Protein AF-A0AA36C8B2-F1 (afdb_monomer)

InterPro domains:
  IPR004014 Cation-transporting P-type ATPase, N-terminal [PF00690] (124-172)
  IPR006544 P-type ATPase, subfamily V [PTHR45630] (4-215)
  IPR023298 P-type ATPase, transmembrane domain superfamily [SSF81665] (124-214)
  IPR047819 P5B-type ATPase, N-terminal [PF12409] (2-97)

Solvent-accessible surface area (backbone atoms only — not comparable to full-atom values): 13011 Å² total; per-residue (Å²): 112,63,67,60,55,51,52,52,51,25,57,77,47,78,41,52,53,54,52,54,34,67,76,36,54,68,56,48,46,63,67,70,59,76,94,69,56,82,92,73,42,57,58,48,82,42,73,44,98,83,72,47,79,46,79,40,63,48,46,76,50,64,58,50,92,94,50,73,75,40,50,43,71,65,30,73,68,48,71,42,78,44,73,60,49,43,31,34,72,54,97,90,40,59,29,34,57,38,82,92,77,74,43,75,40,43,64,66,61,30,55,71,60,21,58,67,65,62,57,51,57,56,57,72,46,80,68,74,80,52,70,67,59,49,53,38,47,37,70,64,75,43,75,99,66,89,81,71,82,82,74,57,69,67,58,53,52,52,58,53,54,68,33,71,67,48,49,53,47,54,54,52,39,52,50,32,51,71,71,69,40,50,69,65,34,49,53,52,51,54,52,50,54,50,50,53,52,49,54,51,51,51,52,51,53,51,54,52,52,54,39,50,56,54,54,64,65,74,79,115

Mean predicted aligned error: 9.34 Å

Foldseek 3Di:
DLVVVVVVVCVVVVNPSVLVCVVVVVVVCVSPDDDDQPVPDQKDWDQDPVRDTDIWGKDKDAADDVHDFAWAQPLQQDIDTDRMWIWTADPNAIWIQDPVVSDTHGSVVSNVSHDVVSVVVVVVVVDDDDPSVVVSVCVRRPDPADDLDQDDLVVLLVVVCSDPVNVVLVVVLVVCVVVVVVPVSVVSVVVVVVVSVVVSVVVNVVSVVVRVVRVVVVVD

Radius of gyration: 24.88 Å; Cα contacts (8 Å, |Δi|>4): 183; chains: 1; bounding box: 56×45×74 Å

Nearest PDB structures (foldseek):
  7vpl-assembly1_A  TM=7.474E-01  e=1.826E-09  Homo sapiens
  8op6-assembly1_A  TM=7.335E-01  e=2.957E-06  Thermochaetoides thermophila
  8op3-assembly1_A  TM=6.915E-01  e=1.127E-05  Thermochaetoides thermophila
  8op5-assembly1_A  TM=6.860E-01  e=3.031E-05  Thermochaetoides thermophila
  8op4-assembly1_A  TM=6.687E-01  e=1.029E-04  Thermochaetoides thermophila

Organism: NCBI:txid96644

Structure (mmCIF, N/CA/C/O backbone):
data_AF-A0AA36C8B2-F1
#
_entry.id   AF-A0AA36C8B2-F1
#
loop_
_atom_site.group_PDB
_atom_site.id
_atom_site.type_symbol
_atom_site.label_atom_id
_atom_site.label_alt_id
_atom_site.label_comp_id
_atom_site.label_asym_id
_atom_site.label_entity_id
_atom_site.label_seq_id
_atom_site.pdbx_PDB_ins_code
_atom_site.Cartn_x
_atom_site.Cartn_y
_atom_site.Cartn_z
_atom_site.occupancy
_atom_site.B_iso_or_equiv
_atom_site.auth_seq_id
_atom_site.auth_comp_id
_atom_site.auth_asym_id
_atom_site.auth_atom_id
_atom_site.pdbx_PDB_model_num
ATOM 1 N N . MET A 1 1 ? -16.262 20.964 -11.398 1.00 59.50 1 MET A N 1
ATOM 2 C CA . MET A 1 1 ? -15.407 21.728 -12.344 1.00 59.50 1 MET A CA 1
ATOM 3 C C . MET A 1 1 ? -13.955 21.231 -12.364 1.00 59.50 1 MET A C 1
ATOM 5 O O . MET 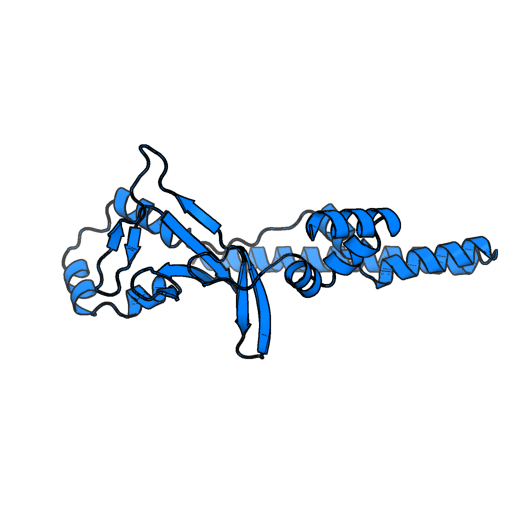A 1 1 ? -13.435 21.016 -13.451 1.00 59.50 1 MET A O 1
ATOM 9 N N . ARG A 1 2 ? -13.324 20.967 -11.203 1.00 69.06 2 ARG A N 1
ATOM 10 C CA . ARG A 1 2 ? -11.941 20.439 -11.094 1.00 69.06 2 ARG A CA 1
ATOM 11 C C . ARG A 1 2 ? -11.720 19.107 -11.828 1.00 69.06 2 ARG A C 1
ATOM 13 O O . ARG A 1 2 ? -10.718 18.961 -12.520 1.00 69.06 2 ARG A O 1
ATOM 20 N N . ASP A 1 3 ? -12.681 18.184 -11.768 1.00 72.75 3 ASP A N 1
ATOM 21 C CA . ASP A 1 3 ? -12.558 16.896 -12.468 1.00 72.75 3 ASP A CA 1
ATOM 22 C C . ASP A 1 3 ? -12.562 17.027 -13.992 1.00 72.75 3 ASP A C 1
ATOM 24 O O . ASP A 1 3 ? -11.805 16.338 -14.668 1.00 72.75 3 ASP A O 1
ATOM 28 N N . PHE A 1 4 ? -13.355 17.948 -14.544 1.00 77.19 4 PHE A N 1
ATOM 29 C CA . PHE A 1 4 ? -13.388 18.193 -15.987 1.00 77.19 4 PHE A CA 1
ATOM 30 C C . PHE A 1 4 ? -12.048 18.742 -16.495 1.00 77.19 4 PHE A C 1
ATOM 32 O O . PHE A 1 4 ? -11.495 18.232 -17.466 1.00 77.19 4 PHE A O 1
ATOM 39 N N . VAL A 1 5 ? -11.482 19.721 -15.781 1.00 76.88 5 VAL A N 1
ATOM 40 C CA . VAL A 1 5 ? -10.160 20.294 -16.085 1.00 76.88 5 VAL A CA 1
ATOM 41 C C . VAL A 1 5 ? -9.063 19.227 -16.005 1.00 76.88 5 VAL A C 1
ATOM 43 O O . VAL A 1 5 ? -8.197 19.167 -16.874 1.00 76.88 5 VAL A O 1
ATOM 46 N N . PHE A 1 6 ? -9.135 18.331 -15.017 1.00 75.81 6 PHE A N 1
ATOM 47 C CA . PHE A 1 6 ? -8.211 17.207 -14.875 1.00 75.81 6 PHE A CA 1
ATOM 48 C C . PHE A 1 6 ? -8.245 16.259 -16.081 1.00 75.81 6 PHE A C 1
ATOM 50 O O . PHE A 1 6 ? -7.194 15.890 -16.608 1.00 75.81 6 PHE A O 1
ATOM 57 N N . TYR A 1 7 ? -9.439 15.868 -16.537 1.00 77.88 7 TYR A N 1
ATOM 58 C CA . TYR A 1 7 ? -9.570 14.979 -17.693 1.00 77.88 7 TYR A CA 1
ATOM 59 C C . TYR A 1 7 ? -9.160 15.664 -19.001 1.00 77.88 7 TYR A C 1
ATOM 61 O O . TYR A 1 7 ? -8.495 15.029 -19.818 1.00 77.88 7 TYR A O 1
ATOM 69 N N . ALA A 1 8 ? -9.452 16.956 -19.166 1.00 79.19 8 ALA A N 1
ATOM 70 C CA . ALA A 1 8 ? -8.999 17.738 -20.316 1.00 79.19 8 ALA A CA 1
ATOM 71 C C . ALA A 1 8 ? -7.460 17.825 -20.385 1.00 79.19 8 ALA A C 1
ATOM 73 O O . ALA A 1 8 ? -6.871 17.510 -21.416 1.00 79.19 8 ALA A O 1
ATOM 74 N N . LEU A 1 9 ? -6.790 18.145 -19.270 1.00 77.00 9 LEU A N 1
ATOM 75 C CA . LEU A 1 9 ? -5.320 18.152 -19.173 1.00 77.00 9 LEU A CA 1
ATOM 76 C C . LEU A 1 9 ? -4.708 16.763 -19.401 1.00 77.00 9 LEU A C 1
ATOM 78 O O . LEU A 1 9 ? -3.678 16.635 -20.066 1.00 77.00 9 LEU A O 1
ATOM 82 N N . SER A 1 10 ? -5.347 15.708 -18.888 1.00 79.25 10 SER A N 1
ATOM 83 C CA . SER A 1 10 ? -4.901 14.333 -19.123 1.00 79.25 10 SER A CA 1
ATOM 84 C C . SER A 1 10 ? -5.007 13.932 -20.596 1.00 79.25 10 SER A C 1
ATOM 86 O O . SER A 1 10 ? -4.161 13.171 -21.062 1.00 79.25 10 SER A O 1
ATOM 88 N N . PHE A 1 11 ? -6.023 14.415 -21.314 1.00 81.25 11 PHE A N 1
ATOM 89 C CA . PHE A 1 11 ? -6.199 14.148 -22.740 1.00 81.25 11 PHE A CA 1
ATOM 90 C C . PHE A 1 11 ? -5.179 14.925 -23.584 1.00 81.25 11 PHE A C 1
ATOM 92 O O . PHE A 1 11 ? -4.499 14.328 -24.415 1.00 81.25 11 PHE A O 1
ATOM 99 N N . CYS A 1 12 ? -4.978 16.219 -23.305 1.00 80.88 12 CYS A N 1
ATOM 100 C CA . CYS A 1 12 ? -4.013 17.062 -24.025 1.00 80.88 12 CYS A CA 1
ATOM 101 C C . CYS A 1 12 ? -2.557 16.593 -23.884 1.00 80.88 12 CYS A C 1
ATOM 103 O O . CYS A 1 12 ? -1.751 16.801 -24.782 1.00 80.88 12 CYS A O 1
ATOM 105 N N . THR A 1 13 ? -2.210 15.958 -22.764 1.00 81.44 13 THR A N 1
ATOM 106 C CA . THR A 1 13 ? -0.851 15.450 -22.499 1.00 81.44 13 THR A CA 1
ATOM 107 C C . THR A 1 13 ? -0.664 13.981 -22.882 1.00 81.44 13 THR A C 1
ATOM 109 O O . THR A 1 13 ? 0.334 13.377 -22.486 1.00 81.44 13 THR A O 1
ATOM 112 N N . LEU A 1 14 ? -1.628 13.377 -23.596 1.00 78.94 14 LEU A N 1
ATOM 113 C CA . LEU A 1 14 ? -1.621 11.955 -23.973 1.00 78.94 14 LEU A CA 1
ATOM 114 C C . LEU A 1 14 ? -1.362 11.015 -22.775 1.00 78.94 14 LEU A C 1
ATOM 116 O O . LEU A 1 14 ? -0.747 9.961 -22.907 1.00 78.94 14 LEU A O 1
ATOM 120 N N . GLY A 1 15 ? -1.817 11.397 -21.577 1.00 76.94 15 GLY A N 1
ATOM 121 C CA . GLY A 1 15 ? -1.658 10.610 -20.351 1.00 76.94 15 GLY A CA 1
ATOM 122 C C . GLY A 1 15 ? -0.371 10.851 -19.550 1.00 76.94 15 GLY A C 1
ATOM 123 O O . GLY A 1 15 ? -0.297 10.361 -18.421 1.00 76.94 15 GLY A O 1
ATOM 124 N N . ILE A 1 16 ? 0.590 11.652 -20.031 1.00 78.69 16 ILE A N 1
ATOM 125 C CA . ILE A 1 16 ? 1.821 11.991 -19.281 1.00 78.69 16 ILE A CA 1
ATOM 126 C C . ILE A 1 16 ? 1.480 12.694 -17.961 1.00 78.69 16 ILE A C 1
ATOM 128 O O . ILE A 1 16 ? 2.043 12.368 -16.917 1.00 78.69 16 ILE A O 1
ATOM 132 N N . PHE A 1 17 ? 0.494 13.598 -17.967 1.00 79.25 17 PHE A N 1
ATOM 133 C CA . PHE A 1 17 ? 0.023 14.271 -16.753 1.00 79.25 17 PHE A CA 1
ATOM 134 C C . PHE A 1 17 ? -0.489 13.278 -15.703 1.00 79.25 17 PHE A C 1
ATOM 136 O O . PHE A 1 17 ? -0.151 13.375 -14.525 1.00 79.25 17 PHE A O 1
ATOM 143 N N . ARG A 1 18 ? -1.257 12.270 -16.132 1.00 77.25 18 ARG A N 1
ATOM 144 C CA . ARG A 1 18 ? -1.790 11.228 -15.245 1.00 77.25 18 ARG A CA 1
ATOM 145 C C . ARG A 1 18 ? -0.680 10.357 -14.659 1.00 77.25 18 ARG A C 1
ATOM 147 O O . ARG A 1 18 ? -0.788 9.921 -13.517 1.00 77.25 18 ARG A O 1
ATOM 154 N N . LEU A 1 19 ? 0.376 10.126 -15.430 1.00 79.75 19 LEU A N 1
ATOM 155 C CA . LEU A 1 19 ? 1.529 9.336 -15.020 1.00 79.75 19 LEU A CA 1
ATOM 156 C C . LEU A 1 19 ? 2.388 10.097 -13.991 1.00 79.75 19 LEU A C 1
ATOM 158 O O . LEU A 1 19 ? 2.742 9.538 -12.955 1.00 79.75 19 LEU A O 1
ATOM 162 N N . LEU A 1 20 ? 2.593 11.405 -14.184 1.00 79.50 20 LEU A N 1
ATOM 163 C CA . LEU A 1 20 ? 3.226 12.283 -13.188 1.00 79.50 20 LEU A CA 1
ATOM 164 C C . LEU A 1 20 ? 2.435 12.338 -11.873 1.00 79.50 20 LEU A C 1
ATOM 166 O O . LEU A 1 20 ? 3.009 12.232 -10.789 1.00 79.50 20 LEU A O 1
ATOM 170 N N . LEU A 1 21 ? 1.109 12.452 -11.960 1.00 77.69 21 LEU A N 1
ATOM 171 C CA . LEU A 1 21 ? 0.221 12.436 -10.795 1.00 77.69 21 LEU A CA 1
ATOM 172 C C . LEU A 1 21 ? 0.220 11.093 -10.064 1.00 77.69 21 LEU A C 1
ATOM 174 O O . LEU A 1 21 ? 0.062 11.062 -8.849 1.00 77.69 21 LEU A O 1
ATOM 178 N N . HIS A 1 22 ? 0.416 9.988 -10.784 1.00 79.00 22 HIS A N 1
ATOM 179 C CA . HIS A 1 22 ? 0.578 8.677 -10.167 1.00 79.00 22 HIS A CA 1
ATOM 180 C C . HIS A 1 22 ? 1.861 8.599 -9.323 1.00 79.00 22 HIS A C 1
ATOM 182 O O . HIS A 1 22 ? 1.855 7.973 -8.266 1.00 79.00 22 HIS A O 1
ATOM 188 N N . TRP A 1 23 ? 2.953 9.253 -9.736 1.00 81.06 23 TRP A N 1
ATOM 189 C CA . TRP A 1 23 ? 4.173 9.328 -8.921 1.00 81.06 23 TRP A CA 1
ATOM 190 C C . TRP A 1 23 ? 4.075 10.327 -7.764 1.00 81.06 23 TRP A C 1
ATOM 192 O O . TRP A 1 23 ? 4.728 10.144 -6.737 1.00 81.06 23 TRP A O 1
ATOM 202 N N . LYS A 1 24 ? 3.277 11.387 -7.916 1.00 80.44 24 LYS A N 1
ATOM 203 C CA . LYS A 1 24 ? 3.052 12.420 -6.897 1.00 80.44 24 LYS A CA 1
ATOM 204 C C . LYS A 1 24 ? 1.615 12.358 -6.384 1.00 80.44 24 LYS A C 1
ATOM 206 O O . LYS A 1 24 ? 0.794 13.223 -6.687 1.00 80.44 24 LYS A O 1
ATOM 211 N N . GLU A 1 25 ? 1.338 11.349 -5.559 1.00 74.44 25 GLU A N 1
ATOM 212 C CA . GLU A 1 25 ? 0.023 11.135 -4.934 1.00 74.44 25 GLU A CA 1
ATOM 213 C C . GLU A 1 25 ? -0.489 12.391 -4.195 1.00 74.44 25 GLU A C 1
ATOM 215 O O . GLU A 1 25 ? -1.673 12.716 -4.264 1.00 74.44 25 GLU A O 1
ATOM 220 N N . GLU A 1 26 ? 0.409 13.166 -3.578 1.00 77.19 26 GLU A N 1
ATOM 221 C CA . GLU A 1 26 ? 0.071 14.423 -2.892 1.00 77.19 26 GLU A CA 1
ATOM 222 C C . GLU A 1 26 ? -0.570 15.455 -3.827 1.00 77.19 26 GLU A C 1
ATOM 224 O O . GLU A 1 26 ? -1.524 16.137 -3.455 1.00 77.19 26 GLU A O 1
ATOM 229 N N . TRP A 1 27 ? -0.074 15.561 -5.063 1.00 78.06 27 TRP A N 1
ATOM 230 C CA . TRP A 1 27 ? -0.594 16.508 -6.049 1.00 78.06 27 TRP A CA 1
ATOM 231 C C . TRP A 1 27 ? -1.968 16.071 -6.527 1.00 78.06 27 TRP A C 1
ATOM 233 O O . TRP A 1 27 ? -2.877 16.890 -6.633 1.00 78.06 27 TRP A O 1
ATOM 243 N N . TYR A 1 28 ? -2.139 14.770 -6.759 1.00 78.06 28 TYR A N 1
ATOM 244 C CA . TYR A 1 28 ? -3.427 14.203 -7.130 1.00 78.06 28 TYR A CA 1
ATOM 245 C C . TYR A 1 28 ? -4.500 14.502 -6.076 1.00 78.06 28 TYR A C 1
ATOM 247 O O . TYR A 1 28 ? -5.594 14.957 -6.419 1.00 78.06 28 TYR A O 1
ATOM 255 N N . ILE A 1 29 ? -4.172 14.321 -4.796 1.00 79.12 29 ILE A N 1
ATOM 256 C CA . ILE A 1 29 ? -5.100 14.593 -3.696 1.00 79.12 29 ILE A CA 1
ATOM 257 C C . ILE A 1 29 ? -5.309 16.097 -3.525 1.00 79.12 29 ILE A C 1
ATOM 259 O O . ILE A 1 29 ? -6.449 16.526 -3.417 1.00 79.12 29 ILE A O 1
ATOM 263 N N . SER A 1 30 ? -4.262 16.918 -3.591 1.00 75.25 30 SER A N 1
ATOM 264 C CA . SER A 1 30 ? -4.384 18.379 -3.480 1.00 75.25 30 SER A CA 1
ATOM 265 C C . SER A 1 30 ? -5.248 18.984 -4.599 1.00 75.25 30 SER A C 1
ATOM 267 O O . SER A 1 30 ? -6.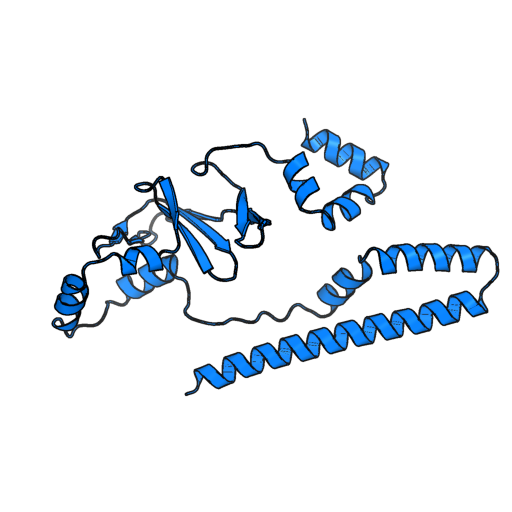051 19.885 -4.364 1.00 75.25 30 SER A O 1
ATOM 269 N N . ILE A 1 31 ? -5.180 18.434 -5.817 1.00 74.00 31 ILE A N 1
ATOM 270 C CA . ILE A 1 31 ? -5.980 18.882 -6.969 1.00 74.00 31 ILE A CA 1
ATOM 271 C C . ILE A 1 31 ? -7.438 18.418 -6.892 1.00 74.00 31 ILE A C 1
ATOM 273 O O . ILE A 1 31 ? -8.289 19.090 -7.478 1.00 74.00 31 ILE A O 1
ATOM 277 N N . ARG A 1 32 ? -7.764 17.342 -6.164 1.00 76.62 32 ARG A N 1
ATOM 278 C CA . ARG A 1 32 ? -9.138 16.806 -6.079 1.00 76.62 32 ARG A CA 1
ATOM 279 C C . ARG A 1 32 ? -9.848 17.024 -4.745 1.00 76.62 32 ARG A C 1
ATOM 281 O O . ARG A 1 32 ? -11.070 17.108 -4.736 1.00 76.62 32 ARG A O 1
ATOM 288 N N . ALA A 1 33 ? -9.122 17.117 -3.641 1.00 81.75 33 ALA A N 1
ATOM 289 C CA . ALA A 1 33 ? -9.696 17.185 -2.306 1.00 81.75 33 ALA A CA 1
ATOM 290 C C . ALA A 1 33 ? -9.978 18.627 -1.865 1.00 81.75 33 ALA A C 1
ATOM 292 O O . ALA A 1 33 ? -9.402 19.595 -2.374 1.00 81.75 33 ALA A O 1
ATOM 293 N N . GLU A 1 34 ? -10.874 18.753 -0.895 1.00 81.88 34 GLU A N 1
ATOM 294 C CA . GLU A 1 34 ? -11.164 19.976 -0.154 1.00 81.88 34 GLU A CA 1
ATOM 295 C C . GLU A 1 34 ? -11.029 19.684 1.344 1.00 81.88 34 GLU A C 1
ATOM 297 O O . GLU A 1 34 ? -11.189 18.539 1.782 1.00 81.88 34 GLU A O 1
ATOM 302 N N . LYS A 1 35 ? -10.668 20.702 2.131 1.00 84.56 35 LYS A N 1
ATOM 303 C CA . LYS A 1 35 ? -10.535 20.550 3.582 1.00 84.56 35 LYS A CA 1
ATOM 304 C C . LYS A 1 35 ? -11.928 20.378 4.184 1.00 84.56 35 LYS A C 1
ATOM 306 O O . LYS A 1 35 ? -12.787 21.227 3.993 1.00 84.56 35 LYS A O 1
ATOM 311 N N . CYS A 1 36 ? -12.121 19.297 4.925 1.00 86.69 36 CYS A N 1
ATOM 312 C CA . CYS A 1 36 ? -13.363 18.985 5.625 1.00 86.69 36 CYS A CA 1
ATOM 313 C C . CYS A 1 36 ? -13.060 18.536 7.057 1.00 86.69 36 CYS A C 1
ATOM 315 O O . CYS A 1 36 ? -11.906 18.271 7.413 1.00 86.69 36 CYS A O 1
ATOM 317 N N . THR A 1 37 ? -14.096 18.478 7.889 1.00 86.81 37 THR A N 1
ATOM 318 C CA . THR A 1 37 ? -13.997 17.930 9.242 1.00 86.81 37 THR A CA 1
ATOM 319 C C . THR A 1 37 ? -13.692 16.431 9.182 1.00 86.81 37 THR A C 1
ATOM 321 O O . THR A 1 37 ? -14.036 15.733 8.225 1.00 86.81 37 THR A O 1
ATOM 324 N N . LEU A 1 38 ? -13.050 15.901 10.227 1.00 85.56 38 LEU A N 1
ATOM 325 C CA . LEU A 1 38 ? -12.733 14.468 10.311 1.00 85.56 38 LEU A CA 1
ATOM 326 C C . LEU A 1 38 ? -13.997 13.585 10.268 1.00 85.56 38 LEU A C 1
ATOM 328 O O . LEU A 1 38 ? -13.953 12.444 9.798 1.00 85.56 38 LEU A O 1
ATOM 332 N N . GLU A 1 39 ? -15.137 14.128 10.692 1.00 83.50 39 GLU A N 1
ATOM 333 C CA . GLU A 1 39 ? -16.437 13.457 10.683 1.00 83.50 39 GLU A CA 1
ATOM 334 C C . GLU A 1 39 ? -16.966 13.162 9.267 1.00 83.50 39 GLU A C 1
ATOM 336 O O . GLU A 1 39 ? -17.604 12.135 9.044 1.00 83.50 39 GLU A O 1
ATOM 341 N N . GLU A 1 40 ? -16.631 13.992 8.282 1.00 84.69 40 GLU A N 1
ATOM 342 C CA . GLU A 1 40 ? -17.085 13.821 6.892 1.00 84.69 40 GLU A CA 1
ATOM 343 C C . GLU A 1 40 ? -15.956 13.376 5.952 1.00 84.69 40 GLU A C 1
ATOM 345 O O . GLU A 1 40 ? -16.188 12.984 4.807 1.00 84.69 40 GLU A O 1
ATOM 350 N N . ALA A 1 41 ? -14.715 13.374 6.444 1.00 85.25 41 ALA A N 1
ATOM 351 C CA . ALA A 1 41 ? -13.535 13.070 5.653 1.00 85.25 41 ALA A CA 1
ATOM 352 C C . ALA A 1 41 ? -13.609 11.707 4.939 1.00 85.25 41 ALA A C 1
ATOM 354 O O . ALA A 1 41 ? -13.707 10.642 5.554 1.00 85.25 41 ALA A O 1
ATOM 355 N N . THR A 1 42 ? -13.492 11.737 3.611 1.00 86.75 42 THR A N 1
ATOM 356 C CA . THR A 1 42 ? -13.285 10.532 2.784 1.00 86.75 42 THR A CA 1
ATOM 357 C C . THR A 1 42 ? -11.807 10.130 2.747 1.00 86.75 42 THR A C 1
ATOM 359 O O . THR A 1 42 ? -11.469 8.958 2.566 1.00 86.75 42 THR A O 1
ATOM 362 N N . ILE A 1 43 ? -10.912 11.103 2.928 1.00 87.25 43 ILE A N 1
ATOM 363 C CA . ILE A 1 43 ? -9.461 10.921 2.963 1.00 87.25 43 ILE A CA 1
ATOM 364 C C . ILE A 1 43 ? -8.934 11.598 4.225 1.00 87.25 43 ILE A C 1
ATOM 366 O O . ILE A 1 43 ? -9.241 12.761 4.478 1.00 87.25 43 ILE A O 1
ATOM 370 N N . VAL A 1 44 ? -8.130 10.875 4.998 1.00 89.19 44 VAL A N 1
ATOM 371 C CA . VAL A 1 44 ? -7.454 11.379 6.194 1.00 89.19 44 VAL A CA 1
ATOM 372 C C . VAL A 1 44 ? -6.012 11.719 5.844 1.00 89.19 44 VAL A C 1
ATOM 374 O O . VAL A 1 44 ? -5.304 10.936 5.204 1.00 89.19 44 VAL A O 1
ATOM 377 N N . TYR A 1 45 ? -5.603 12.908 6.275 1.00 89.00 45 TYR A N 1
ATOM 378 C CA . TYR A 1 45 ? -4.241 13.414 6.214 1.00 89.00 45 TYR A CA 1
ATOM 379 C C . TYR A 1 45 ? -3.525 13.063 7.521 1.00 89.00 45 TYR A C 1
ATOM 381 O O . TYR A 1 45 ? -3.926 13.526 8.588 1.00 89.00 45 TYR A O 1
ATOM 389 N N . ILE A 1 46 ? -2.505 12.212 7.439 1.00 88.31 46 ILE A N 1
ATOM 390 C CA . ILE A 1 46 ? -1.762 11.694 8.590 1.00 88.31 46 ILE A CA 1
ATOM 391 C C . ILE A 1 46 ? -0.356 12.286 8.549 1.00 88.31 46 ILE A C 1
ATOM 393 O O . ILE A 1 46 ? 0.346 12.137 7.549 1.00 88.31 46 ILE A O 1
ATOM 397 N N . ILE A 1 47 ? 0.047 12.936 9.641 1.00 87.75 47 ILE A N 1
ATOM 398 C CA . ILE A 1 47 ? 1.428 13.366 9.864 1.00 87.75 47 ILE A CA 1
ATOM 399 C C . ILE A 1 47 ? 2.065 12.368 10.826 1.00 87.75 47 ILE A C 1
ATOM 401 O O . ILE A 1 47 ? 1.555 12.135 11.919 1.00 87.75 47 ILE A O 1
ATOM 405 N N . ASP A 1 48 ? 3.161 11.768 10.390 1.00 85.62 48 ASP A N 1
ATOM 406 C CA . ASP A 1 48 ? 3.972 10.858 11.191 1.00 85.62 48 ASP A CA 1
ATOM 407 C C . ASP A 1 48 ? 4.924 11.618 12.133 1.00 85.62 48 ASP A C 1
ATOM 409 O O . ASP A 1 48 ? 5.211 12.794 11.907 1.00 85.62 48 ASP A O 1
ATOM 413 N N . GLU A 1 49 ? 5.496 10.934 13.126 1.00 85.69 49 GLU A N 1
ATOM 414 C CA . GLU A 1 49 ? 6.487 11.508 14.062 1.00 85.69 49 GLU A CA 1
ATOM 415 C C . GLU A 1 49 ? 7.709 12.078 13.326 1.00 85.69 49 GLU A C 1
ATOM 417 O O . GLU A 1 49 ? 8.282 13.089 13.721 1.00 85.69 49 GLU A O 1
ATOM 422 N N . ASN A 1 50 ? 8.049 11.479 12.184 1.00 85.75 50 ASN A N 1
ATOM 423 C CA . ASN A 1 50 ? 9.135 11.914 11.308 1.00 85.75 50 ASN A CA 1
ATOM 424 C C . ASN A 1 50 ? 8.718 13.035 10.333 1.00 85.75 50 ASN A C 1
ATOM 426 O O . ASN A 1 50 ? 9.339 13.187 9.281 1.00 85.75 50 ASN A O 1
ATOM 430 N N . HIS A 1 51 ? 7.616 13.749 10.594 1.00 81.25 51 HIS A N 1
ATOM 431 C CA . HIS A 1 51 ? 7.010 14.743 9.692 1.00 81.25 51 HIS A CA 1
ATOM 432 C C . HIS A 1 51 ? 6.710 14.222 8.277 1.00 81.25 51 HIS A C 1
ATOM 434 O O . HIS A 1 51 ? 6.588 14.989 7.322 1.00 81.25 51 HIS A O 1
ATOM 440 N N . THR A 1 52 ? 6.574 12.904 8.124 1.00 80.81 52 THR A N 1
ATOM 441 C CA . THR A 1 52 ? 6.199 12.298 6.847 1.00 80.81 52 THR A CA 1
ATOM 442 C C . THR A 1 52 ? 4.690 12.383 6.683 1.00 80.81 52 THR A C 1
ATOM 444 O O . THR A 1 52 ? 3.936 11.985 7.571 1.00 80.81 52 THR A O 1
ATOM 447 N N . ILE A 1 53 ? 4.255 12.903 5.541 1.00 84.62 53 ILE A N 1
ATOM 448 C CA . ILE A 1 53 ? 2.845 13.076 5.215 1.00 84.62 53 ILE A CA 1
ATOM 449 C C . ILE A 1 53 ? 2.343 11.829 4.493 1.00 84.62 53 ILE A C 1
ATOM 451 O O . ILE A 1 53 ? 2.944 11.370 3.522 1.00 84.62 53 ILE A O 1
ATOM 455 N N . VAL A 1 54 ? 1.218 11.280 4.950 1.00 85.56 54 VAL A N 1
ATOM 456 C CA . VAL A 1 54 ? 0.574 10.128 4.321 1.00 85.56 54 VAL A CA 1
ATOM 457 C C . VAL A 1 54 ? -0.927 10.351 4.224 1.00 85.56 54 VAL A C 1
ATOM 459 O O . VAL A 1 54 ? -1.588 10.708 5.196 1.00 85.56 54 VAL A O 1
ATOM 462 N N . TYR A 1 55 ? -1.488 10.062 3.054 1.00 87.06 55 TYR A N 1
ATOM 463 C CA . TYR A 1 55 ? -2.926 10.115 2.825 1.00 87.06 55 TYR A CA 1
ATOM 464 C C . TYR A 1 55 ? -3.531 8.709 2.868 1.00 87.06 55 TYR A C 1
ATOM 466 O O . TYR A 1 55 ? -2.972 7.748 2.323 1.00 87.06 55 TYR A O 1
ATOM 474 N N . ARG A 1 56 ? -4.681 8.558 3.531 1.00 88.81 56 ARG A N 1
ATOM 475 C CA . ARG A 1 56 ? -5.411 7.282 3.605 1.00 88.81 56 ARG A CA 1
ATOM 476 C C . ARG A 1 56 ? -6.896 7.477 3.363 1.00 88.81 56 ARG A C 1
ATOM 478 O O . ARG A 1 56 ? -7.504 8.383 3.914 1.00 88.81 56 ARG A O 1
ATOM 485 N N . SER A 1 57 ? -7.480 6.605 2.545 1.00 87.38 57 SER A N 1
ATOM 486 C CA . SER A 1 57 ? -8.927 6.580 2.331 1.00 87.38 57 SER A CA 1
ATOM 487 C C . SER A 1 57 ? -9.628 5.948 3.532 1.00 87.38 57 SER A C 1
ATOM 489 O O . SER A 1 57 ? -9.204 4.899 4.025 1.00 87.38 57 SER A O 1
ATOM 491 N N . VAL A 1 58 ? -10.695 6.599 3.988 1.00 89.56 58 VAL A N 1
ATOM 492 C CA . VAL A 1 58 ? -11.589 6.094 5.029 1.00 89.56 58 VAL A CA 1
ATOM 493 C C . VAL A 1 58 ? -12.571 5.123 4.395 1.00 89.56 58 VAL A C 1
ATOM 495 O O . VAL A 1 58 ? -13.272 5.452 3.440 1.00 89.56 58 VAL A O 1
ATOM 498 N N . GLN A 1 59 ? -12.632 3.921 4.947 1.00 88.88 59 GLN A N 1
ATOM 499 C CA . GLN A 1 59 ? -13.614 2.910 4.602 1.00 88.88 59 GLN A CA 1
ATOM 500 C C . GLN A 1 59 ? -14.790 2.992 5.574 1.00 88.88 59 GLN A C 1
ATOM 502 O O . GLN A 1 59 ? -14.609 3.220 6.770 1.00 88.88 59 GLN A O 1
ATOM 507 N N . ILE A 1 60 ? -16.002 2.812 5.053 1.00 87.44 60 ILE A N 1
ATOM 508 C CA . ILE A 1 60 ? -17.234 2.842 5.843 1.00 87.44 60 ILE A CA 1
ATOM 509 C C . ILE A 1 60 ? -17.879 1.463 5.769 1.00 87.44 60 ILE A C 1
ATOM 511 O O . ILE A 1 60 ? -18.197 0.980 4.683 1.00 87.44 60 ILE A O 1
ATOM 515 N N . ILE A 1 61 ? -18.082 0.837 6.924 1.00 85.44 61 ILE A N 1
ATOM 516 C CA . ILE A 1 61 ? -18.920 -0.352 7.073 1.00 85.44 61 ILE A CA 1
ATOM 517 C C . ILE A 1 61 ? -20.254 0.106 7.644 1.00 85.44 61 ILE A C 1
ATOM 519 O O . ILE A 1 61 ? -20.302 0.738 8.696 1.00 85.44 61 ILE A O 1
ATOM 523 N N . GLN A 1 62 ? -21.335 -0.217 6.946 1.00 84.00 62 GLN A N 1
ATOM 524 C CA . GLN A 1 62 ? -22.698 -0.010 7.425 1.00 84.00 62 GLN A CA 1
ATOM 525 C C . GLN A 1 62 ? -23.317 -1.352 7.794 1.00 84.00 62 GLN A C 1
ATOM 527 O O . GLN A 1 62 ? -23.005 -2.380 7.179 1.00 84.00 62 GLN A O 1
ATOM 532 N N . GLN A 1 63 ? -24.201 -1.342 8.789 1.00 77.88 63 GLN A N 1
ATOM 533 C CA . GLN A 1 63 ? -24.975 -2.524 9.127 1.00 77.88 63 GLN A CA 1
ATOM 534 C C . GLN A 1 63 ? -25.871 -2.892 7.936 1.00 77.88 63 GLN A C 1
ATOM 536 O O . GLN A 1 63 ? -26.649 -2.075 7.444 1.00 77.88 63 GLN A O 1
ATOM 541 N N . LYS A 1 64 ? -25.755 -4.129 7.443 1.00 76.31 64 LYS A N 1
ATOM 542 C CA . LYS A 1 64 ? -26.678 -4.644 6.421 1.00 76.31 64 LYS A CA 1
ATOM 543 C C . LYS A 1 64 ? -28.051 -4.877 7.055 1.00 76.31 64 LYS A C 1
ATOM 545 O O . LYS A 1 64 ? -28.116 -5.317 8.198 1.00 76.31 64 LYS A O 1
ATOM 550 N N . ALA A 1 65 ? -29.136 -4.640 6.315 1.00 62.97 65 ALA A N 1
ATOM 551 C CA . ALA A 1 65 ? -30.490 -4.956 6.776 1.00 62.97 65 ALA A CA 1
ATOM 552 C C . ALA A 1 65 ? -30.597 -6.460 7.110 1.00 62.97 65 ALA A C 1
ATOM 554 O O . ALA A 1 65 ? -30.338 -7.299 6.248 1.00 62.97 65 ALA A O 1
ATOM 555 N N . GLY A 1 66 ? -30.897 -6.795 8.371 1.00 65.94 66 GLY A N 1
ATOM 556 C CA . GLY A 1 66 ? -30.885 -8.176 8.889 1.00 65.94 66 GLY A CA 1
ATOM 557 C C . GLY A 1 66 ? -29.497 -8.729 9.258 1.00 65.94 66 GLY A C 1
ATOM 558 O O . GLY A 1 66 ? -29.366 -9.904 9.588 1.00 65.94 66 GLY A O 1
ATOM 559 N N . GLY A 1 67 ? -28.450 -7.904 9.186 1.00 68.62 67 GLY A N 1
ATOM 560 C CA . GLY A 1 67 ? -27.093 -8.226 9.619 1.00 68.62 67 GLY A CA 1
ATOM 561 C C . GLY A 1 67 ? -26.867 -7.944 11.106 1.00 68.62 67 GLY A C 1
ATOM 562 O O . GLY A 1 67 ? -27.574 -7.149 11.725 1.00 68.62 67 GLY A O 1
ATOM 563 N N . ARG A 1 68 ? -25.842 -8.588 11.673 1.00 73.31 68 ARG A N 1
ATOM 564 C CA . ARG A 1 68 ? -25.446 -8.424 13.082 1.00 73.31 68 ARG A CA 1
ATO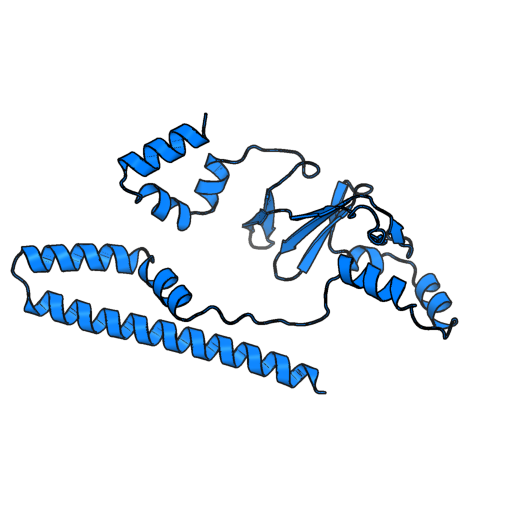M 565 C C . ARG A 1 68 ? -25.122 -6.957 13.411 1.00 73.31 68 ARG A C 1
ATOM 567 O O . ARG A 1 68 ? -24.584 -6.269 12.537 1.00 73.31 68 ARG A O 1
ATOM 574 N N . PRO A 1 69 ? -25.418 -6.492 14.638 1.00 80.19 69 PRO A N 1
ATOM 575 C CA . PRO A 1 69 ? -25.075 -5.141 15.057 1.00 80.19 69 PRO A CA 1
ATOM 576 C C . PRO A 1 69 ? -23.558 -4.948 15.035 1.00 80.19 69 PRO A C 1
ATOM 578 O O . PRO A 1 69 ? -22.785 -5.858 15.353 1.00 80.19 69 PRO A O 1
ATOM 581 N N . LEU A 1 70 ? -23.130 -3.764 14.601 1.00 83.00 70 LEU A N 1
ATOM 582 C CA . LEU A 1 70 ? -21.725 -3.377 14.620 1.00 83.00 70 LEU A CA 1
ATOM 583 C C . LEU A 1 70 ? -21.399 -2.861 16.016 1.00 83.00 70 LEU A C 1
ATOM 585 O O . LEU A 1 70 ? -22.118 -2.010 16.526 1.00 83.00 70 LEU A O 1
ATOM 589 N N . ILE A 1 71 ? -20.317 -3.351 16.615 1.00 84.94 71 ILE A N 1
ATOM 590 C CA . ILE A 1 71 ? -19.925 -2.970 17.973 1.00 84.94 71 ILE A CA 1
ATOM 591 C C . ILE A 1 71 ? -18.614 -2.183 17.970 1.00 84.94 71 ILE A C 1
ATOM 593 O O . ILE A 1 71 ? -17.674 -2.525 17.250 1.00 84.94 71 ILE A O 1
ATOM 597 N N . LEU A 1 72 ? -18.522 -1.154 18.806 1.00 84.56 72 LEU A N 1
ATOM 598 C CA . LEU A 1 72 ? -17.271 -0.471 19.136 1.00 84.56 72 LEU A CA 1
ATOM 599 C C . LEU A 1 72 ? -17.062 -0.458 20.650 1.00 84.56 72 LEU A C 1
ATOM 601 O O . LEU A 1 72 ? -18.042 -0.372 21.385 1.00 84.56 72 LEU A O 1
ATOM 605 N N . PRO A 1 73 ? -15.813 -0.550 21.131 1.00 83.38 73 PRO A N 1
ATOM 606 C CA . PRO A 1 73 ? -15.532 -0.354 22.548 1.00 83.38 73 PRO A CA 1
ATOM 607 C C . PRO A 1 73 ? -15.896 1.080 22.969 1.00 83.38 73 PRO A C 1
ATOM 609 O O . PRO A 1 73 ? -15.768 2.004 22.172 1.00 83.38 73 PRO A O 1
ATOM 612 N N . ASP A 1 74 ? -16.336 1.262 24.214 1.00 79.88 74 ASP A N 1
ATOM 613 C CA . ASP A 1 74 ? -16.721 2.560 24.805 1.00 79.88 74 ASP A CA 1
ATOM 614 C C . ASP A 1 74 ? -15.675 3.088 25.814 1.00 79.88 74 ASP A C 1
ATOM 616 O O . ASP A 1 74 ? -15.882 4.058 26.535 1.00 79.88 74 ASP A O 1
ATOM 620 N N . GLY A 1 75 ? -14.538 2.400 25.961 1.00 74.19 75 GLY A N 1
ATOM 621 C CA . GLY A 1 75 ? -13.464 2.776 26.899 1.00 74.19 75 GLY A CA 1
ATOM 622 C C . GLY A 1 75 ? -13.747 2.519 28.373 1.00 74.19 75 GLY A C 1
ATOM 623 O O . GLY A 1 75 ? -12.819 2.380 29.162 1.00 74.19 75 GLY A O 1
ATOM 624 N N . LYS A 1 76 ? -15.013 2.341 28.746 1.00 76.31 76 LYS A N 1
ATOM 625 C CA . LYS A 1 76 ? -15.439 1.893 30.083 1.00 76.31 76 LYS A CA 1
ATOM 626 C C . LYS A 1 76 ? -15.358 0.374 30.266 1.00 76.31 76 LYS A C 1
ATOM 628 O O . LYS A 1 76 ? -15.689 -0.138 31.327 1.00 76.31 76 LYS A O 1
ATOM 633 N N . GLY A 1 77 ? -14.902 -0.341 29.237 1.00 71.50 77 GLY A N 1
ATOM 634 C CA . GLY A 1 77 ? -14.860 -1.802 29.194 1.00 71.50 77 GLY A CA 1
ATOM 635 C C . GLY A 1 77 ? -16.097 -2.444 28.567 1.00 71.50 77 GLY A C 1
ATOM 636 O O . GLY A 1 77 ? -16.112 -3.666 28.417 1.00 71.50 77 GLY A O 1
ATOM 637 N N . ASP A 1 78 ? -17.087 -1.652 28.156 1.00 78.44 78 ASP A N 1
ATOM 638 C CA . ASP A 1 78 ? -18.283 -2.110 27.446 1.00 78.44 78 ASP A CA 1
ATOM 639 C C . ASP A 1 78 ? -18.232 -1.806 25.947 1.00 78.44 78 ASP A C 1
ATOM 641 O O . ASP A 1 78 ? -17.369 -1.068 25.467 1.00 78.44 78 ASP A O 1
ATOM 645 N N . TYR A 1 79 ? -19.149 -2.430 25.205 1.00 82.62 79 TYR A N 1
ATOM 646 C CA . TYR A 1 79 ? -19.282 -2.289 23.759 1.00 82.62 79 TYR A CA 1
ATOM 647 C C . TYR A 1 79 ? -20.604 -1.606 23.424 1.00 82.62 79 TYR A C 1
ATOM 649 O O . TYR A 1 79 ? -21.659 -2.022 23.900 1.00 82.62 79 TYR A O 1
ATOM 657 N N . LYS A 1 80 ? -20.544 -0.587 22.571 1.00 84.62 80 LYS A N 1
ATOM 658 C CA . LYS A 1 80 ? -21.693 0.162 22.072 1.00 84.62 80 LYS A CA 1
ATOM 659 C C . LYS A 1 80 ? -22.033 -0.283 20.658 1.00 84.62 80 LYS A C 1
ATOM 661 O O . LYS A 1 80 ? -21.149 -0.387 19.805 1.00 84.62 80 LYS A O 1
ATOM 666 N N . GLU A 1 81 ? -23.314 -0.528 20.410 1.00 84.19 81 GLU A N 1
ATOM 667 C CA . GLU A 1 81 ? -23.807 -0.783 19.061 1.00 84.19 81 GLU A CA 1
ATOM 668 C C . GLU A 1 81 ? -23.866 0.522 18.268 1.00 84.19 81 GLU A C 1
ATOM 670 O O . GLU A 1 81 ? -24.386 1.534 18.745 1.00 84.19 81 GLU A O 1
ATOM 675 N N . VAL A 1 82 ? -23.332 0.503 17.050 1.00 84.56 82 VAL A N 1
ATOM 676 C CA . VAL A 1 82 ? -23.332 1.658 16.155 1.00 84.56 82 VAL A CA 1
ATOM 677 C C . VAL A 1 82 ? -23.925 1.300 14.791 1.00 84.56 82 VAL A C 1
ATOM 679 O O . VAL A 1 82 ? -23.741 0.188 14.298 1.00 84.56 82 VAL A O 1
ATOM 682 N N . PRO A 1 83 ? -24.594 2.247 14.115 1.00 83.75 83 PRO A N 1
ATOM 683 C CA . PRO A 1 83 ? -25.165 2.002 12.789 1.00 83.75 83 PRO A CA 1
ATOM 684 C C . PRO A 1 83 ? -24.095 1.915 11.686 1.00 83.75 83 PRO A C 1
ATOM 686 O O . PRO A 1 83 ? -24.298 1.278 10.646 1.00 83.75 83 PRO A O 1
ATOM 689 N N . ARG A 1 84 ? -22.945 2.570 11.889 1.00 86.44 84 ARG A N 1
ATOM 690 C CA . ARG A 1 84 ? -21.841 2.643 10.926 1.00 86.44 84 ARG A CA 1
ATOM 691 C C . ARG A 1 84 ? -20.492 2.715 11.635 1.00 86.44 84 ARG A C 1
ATOM 693 O O . ARG A 1 84 ? -20.355 3.418 12.628 1.00 86.44 84 ARG A O 1
ATOM 700 N N . ILE A 1 85 ? -19.485 2.050 11.073 1.00 86.38 85 ILE A N 1
ATOM 701 C CA . ILE A 1 85 ? -18.082 2.154 11.492 1.00 86.38 85 ILE A CA 1
ATOM 702 C C . ILE A 1 85 ? -17.292 2.792 10.358 1.00 86.38 85 ILE A C 1
ATOM 704 O O . ILE A 1 85 ? -17.276 2.280 9.237 1.00 86.38 85 ILE A O 1
ATOM 708 N N . ARG A 1 86 ? -16.609 3.898 10.649 1.00 89.31 86 ARG A N 1
ATOM 709 C CA . ARG A 1 86 ? -15.632 4.509 9.741 1.00 89.31 86 ARG A CA 1
ATOM 710 C C . ARG A 1 86 ? -14.245 4.131 10.226 1.00 89.31 86 ARG A C 1
ATOM 712 O O . ARG A 1 86 ? -13.946 4.327 11.398 1.00 89.31 86 ARG A O 1
ATOM 719 N N . PHE A 1 87 ? -13.403 3.597 9.356 1.00 90.19 87 PHE A N 1
ATOM 720 C CA . PHE A 1 87 ? -12.048 3.216 9.732 1.00 90.19 87 PHE A CA 1
ATOM 721 C C . PHE A 1 87 ? -11.067 3.395 8.581 1.00 90.19 87 PHE A C 1
ATOM 723 O O . PHE A 1 87 ? -11.437 3.409 7.409 1.00 90.19 87 PHE A O 1
ATOM 730 N N . PHE A 1 88 ? -9.790 3.510 8.910 1.00 91.62 88 PHE A N 1
ATOM 731 C CA . PHE A 1 88 ? -8.705 3.435 7.940 1.00 91.62 88 PHE A CA 1
ATOM 732 C C . PHE A 1 88 ? -7.563 2.595 8.506 1.00 91.62 88 PHE A C 1
ATOM 734 O O . PHE A 1 88 ? -7.467 2.364 9.710 1.00 91.62 88 PHE A O 1
ATOM 741 N N . THR A 1 89 ? -6.675 2.127 7.631 1.00 88.31 89 THR A N 1
ATOM 742 C CA . THR A 1 89 ? -5.480 1.388 8.047 1.00 88.31 89 THR A CA 1
ATOM 743 C C . THR A 1 89 ? -4.235 2.229 7.817 1.00 88.31 89 THR A C 1
ATOM 745 O O . THR A 1 89 ? -3.943 2.643 6.691 1.00 88.31 89 THR A O 1
ATOM 748 N N . PHE A 1 90 ? -3.453 2.433 8.871 1.00 88.44 90 PHE A N 1
ATOM 749 C CA . PHE A 1 90 ? -2.167 3.116 8.815 1.00 88.44 90 PHE A CA 1
ATOM 750 C C . PHE A 1 90 ? -1.104 2.278 9.518 1.00 88.44 90 PHE A C 1
ATOM 752 O O . PHE A 1 90 ? -1.346 1.751 10.596 1.00 88.44 90 PHE A O 1
ATOM 759 N N . ARG A 1 91 ? 0.052 2.078 8.867 1.00 84.19 91 ARG A N 1
ATOM 760 C CA . ARG A 1 91 ? 1.142 1.216 9.373 1.00 84.19 91 ARG A CA 1
ATOM 761 C C . ARG A 1 91 ? 0.662 -0.156 9.894 1.00 84.19 91 ARG A C 1
ATOM 763 O O . ARG A 1 91 ? 1.153 -0.652 10.894 1.00 84.19 91 ARG A O 1
ATOM 770 N N . LYS A 1 92 ? -0.299 -0.776 9.189 1.00 80.56 92 LYS A N 1
ATOM 771 C CA . LYS A 1 92 ? -0.945 -2.062 9.553 1.00 80.56 92 LYS A CA 1
ATOM 772 C C . LYS A 1 92 ? -1.810 -2.036 10.823 1.00 80.56 92 LYS A C 1
ATOM 774 O O . LYS A 1 92 ? -2.342 -3.076 11.187 1.00 80.56 92 LYS A O 1
ATOM 779 N N . MET A 1 93 ? -2.030 -0.871 11.423 1.00 83.25 93 MET A N 1
ATOM 780 C CA . MET A 1 93 ? -2.985 -0.666 12.509 1.00 83.25 93 MET A CA 1
ATOM 781 C C . MET A 1 93 ? -4.301 -0.108 11.968 1.00 83.25 93 MET 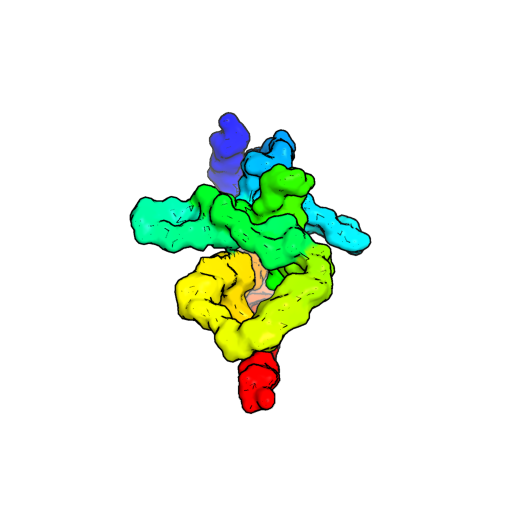A C 1
ATOM 783 O O . MET A 1 93 ? -4.309 0.713 11.046 1.00 83.25 93 MET A O 1
ATOM 787 N N . VAL A 1 94 ? -5.415 -0.576 12.525 1.00 87.25 94 VAL A N 1
ATOM 788 C CA . VAL A 1 94 ? -6.761 -0.101 12.191 1.00 87.25 94 VAL A CA 1
ATOM 789 C C . VAL A 1 94 ? -7.124 1.034 13.137 1.00 87.25 94 VAL A C 1
ATOM 791 O O . VAL A 1 94 ? -7.051 0.869 14.349 1.00 87.25 94 VAL A O 1
ATOM 794 N N . TYR A 1 95 ? -7.535 2.163 12.573 1.00 89.69 95 TYR A N 1
ATOM 795 C CA . TYR A 1 95 ? -8.043 3.319 13.301 1.00 89.69 95 TYR A CA 1
ATOM 796 C C . TYR A 1 95 ? -9.526 3.451 13.004 1.00 89.69 95 TYR A C 1
ATOM 798 O O . TYR A 1 95 ? -9.892 3.601 11.839 1.00 89.69 95 TYR A O 1
ATOM 806 N N . ALA A 1 96 ? -10.365 3.396 14.032 1.00 90.12 96 ALA A N 1
ATOM 807 C CA . ALA A 1 96 ? -11.806 3.565 13.923 1.00 90.12 96 ALA A CA 1
ATOM 808 C C . ALA A 1 96 ? -12.228 4.952 14.427 1.00 90.12 96 ALA A C 1
ATOM 810 O O . ALA A 1 96 ? -11.578 5.538 15.291 1.00 90.12 96 ALA A O 1
ATOM 811 N N . TRP A 1 97 ? -13.297 5.493 13.850 1.00 89.69 97 TRP A N 1
ATOM 812 C CA . TRP A 1 97 ? -13.899 6.758 14.259 1.00 89.69 97 TRP A CA 1
ATOM 813 C C . TRP A 1 97 ? -14.763 6.560 15.499 1.00 89.69 97 TRP A C 1
ATOM 815 O O . TRP A 1 97 ? -15.666 5.721 15.487 1.00 89.69 97 TRP A O 1
ATOM 825 N N . PHE A 1 98 ? -14.525 7.371 16.525 1.00 86.00 98 PHE A N 1
ATOM 826 C CA . PHE A 1 98 ? -15.343 7.408 17.732 1.00 86.00 98 PHE A CA 1
ATOM 827 C C . PHE A 1 98 ? -16.093 8.734 17.800 1.00 86.00 98 PHE A C 1
ATOM 829 O O . PHE A 1 98 ? -15.475 9.792 17.905 1.00 86.00 98 PHE A O 1
ATOM 836 N N . GLU A 1 99 ? -17.425 8.672 17.753 1.00 84.12 99 GLU A N 1
ATOM 837 C CA . GLU A 1 99 ? -18.283 9.866 17.775 1.00 84.12 99 GLU A CA 1
ATOM 838 C C . GLU A 1 99 ? -18.178 10.626 19.107 1.00 84.12 99 GLU A C 1
ATOM 840 O O . GLU A 1 99 ? -18.191 11.850 19.107 1.00 84.12 99 GLU A O 1
ATOM 845 N N . GLU A 1 100 ? -17.981 9.925 20.228 1.00 82.12 100 GLU A N 1
ATOM 846 C CA . GLU A 1 100 ? -17.890 10.552 21.557 1.00 82.12 100 GLU A CA 1
ATOM 847 C C . GLU A 1 100 ? -16.601 11.359 21.756 1.00 82.12 100 GLU A C 1
ATOM 849 O O . GLU A 1 100 ? -16.611 12.404 22.401 1.00 82.12 100 GLU A O 1
ATOM 854 N N . ALA A 1 101 ? -15.493 10.889 21.178 1.00 82.56 101 ALA A N 1
ATOM 855 C CA . ALA A 1 101 ? -14.200 11.565 21.245 1.00 82.56 101 ALA A CA 1
ATOM 856 C C . ALA A 1 101 ? -13.968 12.531 20.068 1.00 82.56 101 ALA A C 1
ATOM 858 O O . ALA A 1 101 ? -13.049 13.346 20.118 1.00 82.56 101 ALA A O 1
ATOM 859 N N . GLY A 1 102 ? -14.751 12.418 18.988 1.00 84.19 102 GLY A N 1
ATOM 860 C CA . GLY A 1 102 ? -14.551 13.178 17.750 1.00 84.19 102 GLY A CA 1
ATOM 861 C C . GLY A 1 102 ? -13.200 12.906 17.074 1.00 84.19 102 GLY A C 1
ATOM 862 O O . GLY A 1 102 ? -12.647 13.792 16.420 1.00 84.19 102 GLY A O 1
ATOM 863 N N . GLN A 1 103 ? -12.625 11.714 17.268 1.00 88.88 103 GLN A N 1
ATOM 864 C CA . GLN A 1 103 ? -11.269 11.374 16.827 1.00 88.88 103 GLN A CA 1
ATOM 865 C C . GLN A 1 103 ? -11.172 9.943 16.278 1.00 88.88 103 GLN A C 1
ATOM 867 O O . GLN A 1 103 ? -11.957 9.056 16.621 1.00 88.88 103 GLN A O 1
ATOM 872 N N . PHE A 1 104 ? -10.175 9.718 15.415 1.00 89.31 104 PHE A N 1
ATOM 873 C CA . PHE A 1 104 ? -9.796 8.383 14.953 1.00 89.31 104 PHE A CA 1
ATOM 874 C C . PHE A 1 104 ? -8.787 7.763 15.917 1.00 89.31 104 PHE A C 1
ATOM 876 O O . PHE A 1 104 ? -7.686 8.285 16.080 1.00 89.31 104 PHE A O 1
ATOM 883 N N . MET A 1 105 ? -9.139 6.628 16.512 1.00 88.19 105 MET A N 1
ATOM 884 C CA . MET A 1 105 ? -8.308 5.941 17.501 1.00 88.19 105 MET A CA 1
ATOM 885 C C . MET A 1 105 ? -8.232 4.447 17.173 1.00 88.19 105 MET A C 1
ATOM 887 O O . MET A 1 105 ? -9.164 3.901 16.574 1.00 88.19 105 MET A O 1
ATOM 891 N N . PRO A 1 106 ? -7.147 3.748 17.530 1.00 88.12 106 PRO A N 1
ATOM 892 C CA . PRO A 1 106 ? -7.144 2.299 17.434 1.00 88.12 106 PRO A CA 1
ATOM 893 C C . PRO A 1 106 ? -8.128 1.722 18.467 1.00 88.12 106 PRO A C 1
ATOM 895 O O . PRO A 1 106 ? -8.072 2.113 19.630 1.00 88.12 106 PRO A O 1
ATOM 898 N N . PRO A 1 107 ? -9.010 0.770 18.110 1.00 84.69 107 PRO A N 1
ATOM 899 C CA . PRO A 1 107 ? -9.941 0.177 19.077 1.00 84.69 107 PRO A CA 1
ATOM 900 C C . PRO A 1 107 ? -9.253 -0.371 20.339 1.00 84.69 107 PRO A C 1
ATOM 902 O O . PRO A 1 107 ? -9.793 -0.277 21.437 1.00 84.69 107 PRO A O 1
ATOM 905 N N . SER A 1 108 ? -8.013 -0.851 20.196 1.00 81.19 108 SER A N 1
ATOM 906 C CA . SER A 1 108 ? -7.184 -1.346 21.296 1.00 81.19 108 SER A CA 1
ATOM 907 C C . SER A 1 108 ? -6.777 -0.283 22.323 1.00 81.19 108 SER A C 1
ATOM 909 O O . SER A 1 108 ? -6.571 -0.630 23.484 1.00 81.19 108 SER A O 1
ATOM 911 N N . SER A 1 109 ? -6.648 1.000 21.952 1.00 82.50 109 SER A N 1
ATOM 912 C CA . SER A 1 109 ? -6.332 2.044 22.944 1.00 82.50 109 SER A CA 1
ATOM 913 C C . SER A 1 109 ? -7.499 2.270 23.898 1.00 82.50 109 SER A C 1
ATOM 915 O O . SER A 1 109 ? -7.308 2.570 25.076 1.00 82.50 109 SER A O 1
ATOM 917 N N . LEU A 1 110 ? -8.719 2.082 23.406 1.00 79.44 110 LEU A N 1
ATOM 918 C CA . LEU A 1 110 ? -9.910 2.244 24.216 1.00 79.44 110 LEU A CA 1
ATOM 919 C C . LEU A 1 110 ? -10.083 1.076 25.192 1.00 79.44 110 LEU A C 1
ATOM 921 O O . LEU A 1 110 ? -10.361 1.303 26.365 1.00 79.44 110 LEU A O 1
ATOM 925 N N . ASP A 1 111 ? -9.777 -0.148 24.759 1.00 76.56 111 ASP A N 1
ATOM 926 C CA . ASP A 1 111 ? -9.710 -1.301 25.667 1.00 76.56 111 ASP A CA 1
ATOM 927 C C . ASP A 1 111 ? -8.653 -1.119 26.763 1.00 76.56 111 ASP A C 1
ATOM 929 O O . ASP A 1 111 ? -8.885 -1.502 27.905 1.00 76.56 111 ASP A O 1
ATOM 933 N N . SER A 1 112 ? -7.511 -0.493 26.452 1.00 74.38 112 SER A N 1
ATOM 934 C CA . SER A 1 112 ? -6.462 -0.232 27.451 1.00 74.38 112 SER A CA 1
ATOM 935 C C . SER A 1 112 ? -6.854 0.802 28.512 1.00 74.38 112 SER A C 1
ATOM 937 O O .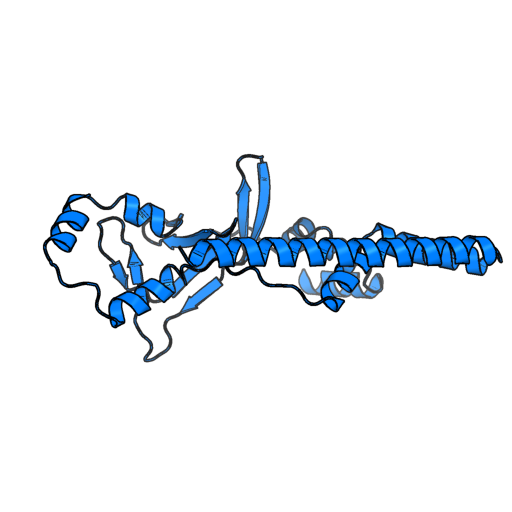 SER A 1 112 ? -6.238 0.861 29.573 1.00 74.38 112 SER A O 1
ATOM 939 N N . THR A 1 113 ? -7.892 1.596 28.238 1.00 78.44 113 THR A N 1
ATOM 940 C CA . THR A 1 113 ? -8.441 2.582 29.180 1.00 78.44 113 THR A CA 1
ATOM 941 C C . THR A 1 113 ? -9.463 1.944 30.128 1.00 78.44 113 THR A C 1
ATOM 943 O O . THR A 1 113 ? -9.779 2.510 31.176 1.00 78.44 113 THR A O 1
ATOM 946 N N . ALA A 1 114 ? -9.960 0.747 29.799 1.00 78.81 114 ALA A N 1
ATOM 947 C CA . ALA A 1 114 ? -10.931 0.057 30.627 1.00 78.81 114 ALA A CA 1
ATOM 948 C C . ALA A 1 114 ? -10.317 -0.338 31.984 1.00 78.81 114 ALA A C 1
ATOM 950 O O . ALA A 1 114 ? -9.177 -0.809 32.050 1.00 78.81 114 ALA A O 1
ATOM 951 N N . PRO A 1 115 ? -11.063 -0.177 33.092 1.00 78.06 115 PRO A N 1
ATOM 952 C CA . PRO A 1 115 ? -10.553 -0.503 34.414 1.00 78.06 115 PRO A CA 1
ATOM 953 C C . PRO A 1 115 ? -10.253 -2.001 34.532 1.00 78.06 115 PRO A C 1
ATOM 955 O O . PRO A 1 115 ? -11.086 -2.844 34.202 1.00 78.06 115 PRO A O 1
ATOM 958 N N . VAL A 1 116 ? -9.089 -2.328 35.105 1.00 78.31 116 VAL A N 1
ATOM 959 C CA . VAL A 1 116 ? -8.605 -3.712 35.307 1.00 78.31 116 VAL A CA 1
ATOM 960 C C . VAL A 1 116 ? -9.647 -4.603 35.995 1.00 78.31 116 VAL A C 1
ATOM 962 O O . VAL A 1 116 ? -9.760 -5.782 35.679 1.00 78.31 116 VAL A O 1
ATOM 965 N N . LYS A 1 117 ? -10.474 -4.026 36.878 1.00 79.06 117 LYS A N 1
ATOM 966 C CA . LYS A 1 117 ? -11.568 -4.728 37.566 1.00 79.06 117 LYS A CA 1
ATOM 967 C C . LYS A 1 117 ? -12.543 -5.421 36.612 1.00 79.06 117 LYS A C 1
ATOM 969 O O . LYS A 1 117 ? -12.959 -6.529 36.904 1.00 79.06 117 LYS A O 1
ATOM 974 N N . VAL A 1 118 ? -12.859 -4.805 35.471 1.00 79.12 118 VAL A 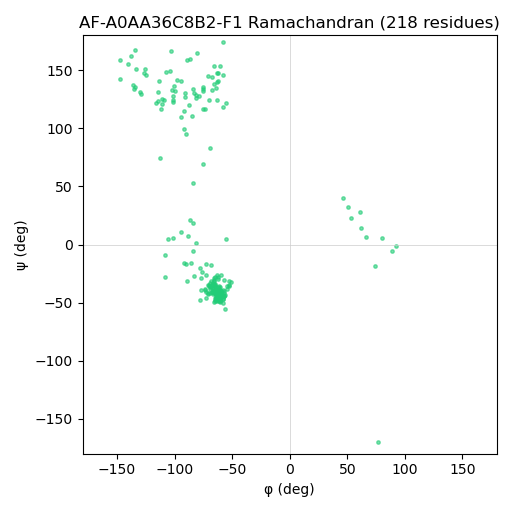N 1
ATOM 975 C CA . VAL A 1 118 ? -13.762 -5.389 34.463 1.00 79.12 118 VAL A CA 1
ATOM 976 C C . VAL A 1 118 ? -13.139 -6.625 33.815 1.00 79.12 118 VAL A C 1
ATOM 978 O O . VAL A 1 118 ? -13.847 -7.560 33.457 1.00 79.12 118 VAL A O 1
ATOM 981 N N . PHE A 1 119 ? -11.813 -6.652 33.663 1.00 77.44 119 PHE A N 1
ATOM 982 C CA . PHE A 1 119 ? -11.118 -7.830 33.149 1.00 77.44 119 PHE A CA 1
ATOM 983 C C . PHE A 1 119 ? -11.066 -8.955 34.182 1.00 77.44 119 PHE A C 1
ATOM 985 O O . PHE A 1 119 ? -11.238 -10.103 33.794 1.00 77.44 119 PHE A O 1
ATOM 992 N N . ILE A 1 120 ? -10.869 -8.630 35.465 1.00 78.44 120 ILE A N 1
ATOM 993 C CA . ILE A 1 120 ? -10.858 -9.611 36.564 1.00 78.44 120 ILE A CA 1
ATOM 994 C C . ILE A 1 120 ? -12.242 -10.252 36.724 1.00 78.44 120 ILE A C 1
ATOM 996 O O . ILE A 1 120 ? -12.346 -11.471 36.700 1.00 78.44 120 ILE A O 1
ATOM 1000 N N . ASP A 1 121 ? -13.299 -9.440 36.774 1.00 78.25 121 ASP A N 1
ATOM 1001 C CA . ASP A 1 121 ? -14.690 -9.902 36.894 1.00 78.25 121 ASP A CA 1
ATOM 1002 C C . ASP A 1 121 ? -15.076 -10.862 35.752 1.00 78.25 121 ASP A C 1
ATOM 1004 O O . ASP A 1 121 ? -15.634 -11.935 35.963 1.00 78.25 121 ASP A O 1
ATOM 1008 N N . ARG A 1 122 ? -14.654 -10.543 34.522 1.00 75.62 122 ARG A N 1
ATOM 1009 C CA . ARG A 1 122 ? -14.852 -11.405 33.344 1.00 75.62 122 ARG A CA 1
ATOM 1010 C C . ARG A 1 122 ? -13.972 -12.654 33.315 1.00 75.62 122 ARG A C 1
ATOM 1012 O O . ARG A 1 122 ? -14.215 -13.522 32.484 1.00 75.62 122 ARG A O 1
ATOM 1019 N N . MET A 1 123 ? -12.912 -12.704 34.118 1.00 72.81 123 MET A N 1
ATOM 1020 C CA . MET A 1 123 ? -12.007 -13.851 34.202 1.00 72.81 123 MET A CA 1
ATOM 1021 C C . MET A 1 123 ? -12.491 -14.860 35.248 1.00 72.81 123 MET A C 1
ATOM 1023 O O . MET A 1 123 ? -12.292 -16.060 35.061 1.00 72.81 123 MET A O 1
ATOM 1027 N N . ASP A 1 124 ? -13.156 -14.375 36.300 1.00 72.06 124 ASP A N 1
ATOM 1028 C CA . ASP A 1 124 ? -13.831 -15.200 37.306 1.00 72.06 124 ASP A CA 1
ATOM 1029 C C . ASP A 1 124 ? -15.037 -15.943 36.699 1.00 72.06 124 ASP A C 1
ATOM 1031 O O . ASP A 1 124 ? -15.270 -17.121 36.994 1.00 72.06 124 ASP A O 1
ATOM 1035 N N . ASP A 1 125 ? -15.731 -15.309 35.748 1.00 70.69 125 ASP A N 1
ATOM 1036 C CA . ASP A 1 125 ? -16.662 -15.967 34.832 1.00 70.69 125 ASP A CA 1
ATOM 1037 C C . ASP A 1 125 ? -15.888 -16.861 33.844 1.00 70.69 125 ASP A C 1
ATOM 1039 O O . ASP A 1 125 ? -15.612 -16.504 32.702 1.00 70.69 125 ASP A O 1
ATOM 1043 N N . SER A 1 126 ? -15.549 -18.081 34.264 1.00 65.69 126 SER A N 1
ATOM 1044 C CA . SER A 1 126 ? -14.872 -19.125 33.459 1.00 65.69 126 SER A CA 1
ATOM 1045 C C . SER A 1 126 ? -15.563 -19.525 32.131 1.00 65.69 126 SER A C 1
ATOM 1047 O O . SER A 1 126 ? -15.101 -20.423 31.421 1.00 65.69 126 SER A O 1
ATOM 1049 N N . ALA A 1 127 ? -16.654 -18.857 31.753 1.00 73.50 127 ALA A N 1
ATOM 1050 C CA . ALA A 1 127 ? -17.294 -18.966 30.455 1.00 73.50 127 ALA A CA 1
ATOM 1051 C C . ALA A 1 127 ? -16.616 -18.019 29.448 1.00 73.50 127 ALA A C 1
ATOM 1053 O O . ALA A 1 127 ? -16.749 -16.799 29.508 1.00 73.50 127 ALA A O 1
ATOM 1054 N N . GLY A 1 128 ? -15.906 -18.589 28.471 1.00 80.44 128 GLY A N 1
ATOM 1055 C CA . GLY A 1 128 ? -15.360 -17.825 27.348 1.00 80.44 128 GLY A CA 1
ATOM 1056 C C . GLY A 1 128 ? -16.432 -17.063 26.550 1.00 80.44 128 GLY A C 1
ATOM 1057 O O . GLY A 1 128 ? -17.639 -17.206 26.752 1.00 80.44 128 GLY A O 1
ATOM 1058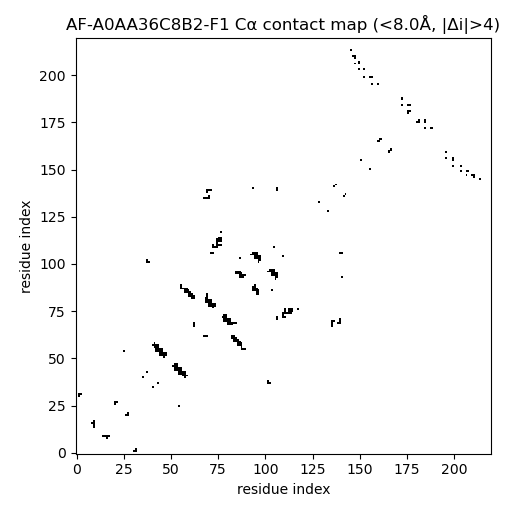 N N . LEU A 1 129 ? -15.998 -16.247 25.585 1.00 83.69 129 LEU A N 1
ATOM 1059 C CA . LEU A 1 129 ? -16.933 -15.488 24.753 1.00 83.69 129 LEU A CA 1
ATOM 1060 C C . LEU A 1 129 ? -17.832 -16.400 23.911 1.00 83.69 129 LEU A C 1
ATOM 1062 O O . LEU A 1 129 ? -17.371 -17.350 23.280 1.00 83.69 129 LEU A O 1
ATOM 1066 N N . THR A 1 130 ? -19.107 -16.023 23.808 1.00 86.00 130 THR A N 1
ATOM 1067 C CA . THR A 1 130 ? -20.031 -16.643 22.857 1.00 86.00 130 THR A CA 1
ATOM 1068 C C . THR A 1 130 ? -19.565 -16.410 21.420 1.00 86.00 130 THR A C 1
ATOM 1070 O O . THR A 1 130 ? -19.000 -15.364 21.088 1.00 86.00 130 THR A O 1
ATOM 1073 N N . THR A 1 131 ? -19.839 -17.373 20.540 1.00 85.38 131 THR A N 1
ATOM 1074 C CA . THR A 1 131 ? -19.476 -17.310 19.112 1.00 85.38 131 THR A CA 1
ATOM 1075 C C . THR A 1 131 ? -20.003 -16.047 18.430 1.00 85.38 131 THR A C 1
ATOM 1077 O O . THR A 1 131 ? -19.305 -15.442 17.621 1.00 85.38 131 THR A O 1
ATOM 1080 N N . GLU A 1 132 ? -21.191 -15.583 18.818 1.00 85.75 132 GLU A N 1
ATOM 1081 C CA . GLU A 1 132 ? -21.765 -14.332 18.325 1.00 85.75 132 GLU A CA 1
ATOM 1082 C C . GLU A 1 132 ? -20.932 -13.101 18.714 1.00 85.75 132 GLU A C 1
ATOM 1084 O O . GLU A 1 132 ? -20.603 -12.288 17.848 1.00 85.75 132 GLU A O 1
ATOM 1089 N N . LYS A 1 133 ? -20.508 -12.998 19.983 1.00 83.94 133 LYS A N 1
ATOM 1090 C CA . LYS A 1 133 ? -19.633 -11.911 20.455 1.00 83.94 133 LYS A CA 1
ATOM 1091 C C . LYS A 1 133 ? -18.256 -11.968 19.793 1.00 83.94 133 LYS A C 1
ATOM 1093 O O . LYS A 1 133 ? -17.695 -10.925 19.460 1.00 83.94 133 LYS A O 1
ATOM 1098 N N . VAL A 1 134 ? -17.711 -13.169 19.581 1.00 86.19 134 VAL A N 1
ATOM 1099 C CA . VAL A 1 134 ? -16.439 -13.357 18.862 1.00 86.19 134 VAL A CA 1
ATOM 1100 C C . VAL A 1 134 ? -16.549 -12.823 17.440 1.00 86.19 134 VAL A C 1
ATOM 1102 O O . VAL A 1 134 ? -15.691 -12.056 17.007 1.00 86.19 134 VAL A O 1
ATOM 1105 N N . ASP A 1 135 ? -17.610 -13.179 16.723 1.00 85.38 135 ASP A N 1
ATOM 1106 C CA . ASP A 1 135 ? -17.795 -12.735 15.348 1.00 85.38 135 ASP A CA 1
ATOM 1107 C C . ASP A 1 135 ? -18.033 -11.224 15.246 1.00 85.38 135 ASP A C 1
ATOM 1109 O O . ASP A 1 135 ? -17.488 -10.586 14.346 1.00 85.38 135 ASP A O 1
ATOM 1113 N N . GLN A 1 136 ? -18.797 -10.635 16.170 1.00 84.50 136 GLN A N 1
ATOM 1114 C CA . GLN A 1 136 ? -18.977 -9.182 16.240 1.00 84.50 136 GLN A CA 1
ATOM 1115 C C . GLN A 1 136 ? -17.639 -8.469 16.466 1.00 84.50 136 GLN A C 1
ATOM 1117 O O . GLN A 1 136 ? -17.291 -7.556 15.719 1.00 84.50 136 GLN A O 1
ATOM 1122 N N . ARG A 1 137 ? -16.823 -8.936 17.422 1.00 86.50 137 ARG A N 1
ATOM 1123 C CA . ARG A 1 137 ? -15.476 -8.386 17.646 1.00 86.50 137 ARG A CA 1
ATOM 1124 C C . ARG A 1 137 ? -14.577 -8.590 16.430 1.00 86.50 137 ARG A C 1
ATOM 1126 O O . ARG A 1 137 ? -13.804 -7.704 16.080 1.00 86.50 137 ARG A O 1
ATOM 1133 N N . ARG A 1 138 ? -14.695 -9.711 15.721 1.00 86.94 138 ARG A N 1
ATOM 1134 C CA . ARG A 1 138 ? -13.913 -9.976 14.506 1.00 86.94 138 ARG A CA 1
ATOM 1135 C C . ARG A 1 138 ? -14.188 -8.969 13.388 1.00 86.94 138 ARG A C 1
ATOM 1137 O O . ARG A 1 138 ? -13.297 -8.734 12.575 1.00 86.94 138 ARG A O 1
ATOM 1144 N N . ILE A 1 139 ? -15.381 -8.374 13.342 1.00 84.31 139 ILE A N 1
ATOM 1145 C CA . ILE A 1 139 ? -15.702 -7.288 12.404 1.00 84.31 139 ILE A CA 1
ATOM 1146 C C . ILE A 1 139 ? -14.935 -6.011 12.781 1.00 84.31 139 ILE A C 1
ATOM 1148 O O . ILE A 1 139 ? -14.383 -5.360 11.899 1.00 84.31 139 ILE A O 1
ATOM 1152 N N . THR A 1 140 ? -14.847 -5.690 14.074 1.00 83.12 140 THR A N 1
ATOM 1153 C CA . THR A 1 140 ? -14.214 -4.461 14.584 1.00 83.12 140 THR A CA 1
ATOM 1154 C C . THR A 1 140 ? -12.686 -4.529 14.598 1.00 83.12 140 THR A C 1
ATOM 1156 O O . THR A 1 140 ? -12.023 -3.611 14.122 1.00 83.12 140 THR A O 1
ATOM 1159 N N . TYR A 1 141 ? -12.110 -5.618 15.115 1.00 83.00 141 TYR A N 1
ATOM 1160 C CA . TYR A 1 141 ? -10.654 -5.789 15.243 1.00 83.00 141 TYR A CA 1
ATOM 1161 C C . TYR A 1 141 ? -10.019 -6.452 14.015 1.00 83.00 141 TYR A C 1
ATOM 1163 O O . TYR A 1 141 ? -8.805 -6.390 13.824 1.00 83.00 141 TYR A O 1
ATOM 1171 N N . GLY A 1 142 ? -10.823 -7.097 13.171 1.00 84.25 142 GLY A N 1
ATOM 1172 C CA . GLY A 1 142 ? -10.325 -7.926 12.084 1.00 84.25 142 GLY A CA 1
ATOM 1173 C C . GLY A 1 142 ? -9.818 -9.289 12.560 1.00 84.25 142 GLY A C 1
ATOM 1174 O O . GLY A 1 142 ? -10.037 -9.737 13.686 1.00 84.25 142 GLY A O 1
ATOM 1175 N N . LYS A 1 143 ? -9.155 -10.006 11.651 1.00 82.69 143 LYS A N 1
ATOM 1176 C CA . LYS A 1 143 ? -8.533 -11.300 11.951 1.00 82.69 143 LYS A CA 1
ATOM 1177 C C . LYS A 1 143 ? -7.150 -11.063 12.555 1.00 82.69 143 LYS A C 1
ATOM 1179 O O . LYS A 1 143 ? -6.365 -10.327 11.966 1.00 82.69 143 LYS A O 1
ATOM 1184 N N . ASN A 1 144 ? -6.827 -11.760 13.643 1.00 82.06 144 ASN A N 1
ATOM 1185 C CA . ASN A 1 144 ? -5.466 -11.804 14.181 1.00 82.06 144 ASN A CA 1
ATOM 1186 C C . ASN A 1 144 ? -4.572 -12.712 13.314 1.00 82.06 144 ASN A C 1
ATOM 1188 O O . ASN A 1 144 ? -4.246 -13.830 13.698 1.00 82.06 144 ASN A O 1
ATOM 1192 N N . ILE A 1 145 ? -4.279 -12.275 12.089 1.00 80.56 145 ILE A N 1
ATOM 1193 C CA . ILE A 1 145 ? -3.384 -12.963 11.156 1.00 80.56 145 ILE A CA 1
ATOM 1194 C C . ILE A 1 145 ? -2.462 -11.944 10.495 1.00 80.56 145 ILE A C 1
ATOM 1196 O O . ILE A 1 145 ? -2.896 -10.880 10.051 1.00 80.56 145 ILE A O 1
ATOM 1200 N N . ILE A 1 146 ? -1.187 -12.292 10.370 1.00 77.88 146 ILE A N 1
ATOM 1201 C CA . ILE A 1 146 ? -0.229 -11.500 9.604 1.00 77.88 146 ILE A CA 1
ATOM 1202 C C . ILE A 1 146 ? -0.260 -12.031 8.164 1.00 77.88 146 ILE A C 1
ATOM 1204 O O . ILE A 1 146 ? 0.375 -13.026 7.827 1.00 77.88 146 ILE A O 1
ATOM 1208 N N . GLU A 1 147 ? -1.054 -11.399 7.299 1.00 75.62 147 GLU A N 1
ATOM 1209 C CA . GLU A 1 147 ? -1.179 -11.816 5.897 1.00 75.62 147 GLU A CA 1
ATOM 1210 C C . GLU A 1 147 ? -0.215 -11.029 4.990 1.00 75.62 147 GLU A C 1
ATOM 1212 O O . GLU A 1 147 ? -0.408 -9.841 4.710 1.00 75.62 147 GLU A O 1
ATOM 1217 N N . VAL A 1 148 ? 0.816 -11.706 4.475 1.00 78.00 148 VAL A N 1
ATOM 1218 C CA . VAL A 1 148 ? 1.720 -11.152 3.454 1.00 78.00 148 VAL A CA 1
ATOM 1219 C C . VAL A 1 148 ? 1.198 -11.519 2.062 1.00 78.00 148 VAL A C 1
ATOM 1221 O O . VAL A 1 148 ? 1.404 -12.629 1.568 1.00 78.00 148 VAL A O 1
ATOM 1224 N N . LYS A 1 149 ? 0.508 -10.576 1.411 1.00 77.69 149 LYS A N 1
ATOM 1225 C CA . LYS A 1 149 ? -0.015 -10.757 0.047 1.00 77.69 149 LYS A CA 1
ATOM 1226 C C . LYS A 1 149 ? 1.109 -10.649 -0.986 1.00 77.69 149 LYS A C 1
ATOM 1228 O O . LYS A 1 149 ? 1.695 -9.583 -1.155 1.00 77.69 149 LYS A O 1
ATOM 1233 N N . LEU A 1 150 ? 1.362 -11.741 -1.707 1.00 80.81 150 LEU A N 1
ATOM 1234 C CA . LEU A 1 150 ? 2.281 -11.779 -2.848 1.00 80.81 150 LEU A CA 1
ATOM 1235 C C . LEU A 1 150 ? 1.627 -11.082 -4.050 1.00 80.81 150 LEU A C 1
ATOM 1237 O O . LEU A 1 150 ? 0.622 -11.561 -4.573 1.00 80.81 150 LEU A O 1
ATOM 1241 N N . LYS A 1 151 ? 2.195 -9.975 -4.528 1.00 84.00 151 LYS A N 1
ATOM 1242 C CA . LYS A 1 151 ? 1.673 -9.256 -5.710 1.00 84.00 151 LYS A CA 1
ATOM 1243 C C . LYS A 1 151 ? 2.040 -10.014 -6.980 1.00 84.00 151 LYS A C 1
ATOM 1245 O O . LYS A 1 151 ? 3.179 -10.403 -7.048 1.00 84.00 151 LYS A O 1
ATOM 1250 N N . PRO A 1 152 ? 1.199 -10.243 -7.996 1.00 87.94 152 PRO A N 1
ATOM 1251 C CA . PRO A 1 152 ? 1.575 -11.037 -9.180 1.00 87.94 152 PRO A CA 1
ATOM 1252 C C . PRO A 1 152 ? 2.769 -10.443 -9.962 1.00 87.94 152 PRO A C 1
ATOM 1254 O O . PRO A 1 152 ? 2.984 -9.236 -9.935 1.00 87.94 152 PRO A O 1
ATOM 1257 N N . ILE A 1 153 ? 3.540 -11.280 -10.684 1.00 86.75 153 ILE A N 1
ATOM 1258 C CA . ILE A 1 153 ? 4.804 -10.860 -11.345 1.00 86.75 153 ILE A CA 1
ATOM 1259 C C . ILE A 1 153 ? 4.537 -9.740 -12.355 1.00 86.75 153 ILE A C 1
ATOM 1261 O O . ILE A 1 153 ? 5.269 -8.760 -12.393 1.00 86.75 153 ILE A O 1
ATOM 1265 N N . VAL A 1 154 ? 3.434 -9.849 -13.098 1.00 88.00 154 VAL A N 1
ATOM 1266 C CA . VAL A 1 154 ? 2.991 -8.841 -14.070 1.00 88.00 154 VAL A CA 1
ATOM 1267 C C . VAL A 1 154 ? 2.782 -7.472 -13.415 1.00 88.00 154 VAL A C 1
ATOM 1269 O O . VAL A 1 154 ? 3.170 -6.457 -13.980 1.00 88.00 154 VAL A O 1
ATOM 1272 N N . VAL A 1 155 ? 2.228 -7.434 -12.198 1.00 87.75 155 VAL A N 1
ATOM 1273 C CA . VAL A 1 155 ? 2.028 -6.174 -11.466 1.00 87.75 155 VAL A CA 1
ATOM 1274 C C . VAL A 1 155 ? 3.360 -5.584 -11.006 1.00 87.75 155 VAL A C 1
ATOM 1276 O O . VAL A 1 155 ? 3.506 -4.367 -11.037 1.00 87.75 155 VAL A O 1
ATOM 1279 N N . LEU A 1 156 ? 4.340 -6.410 -10.615 1.00 86.62 156 LEU A N 1
ATOM 1280 C CA . LEU A 1 156 ? 5.687 -5.916 -10.304 1.00 86.62 156 LEU A CA 1
ATOM 1281 C C . LEU A 1 156 ? 6.367 -5.341 -11.549 1.00 86.62 156 LEU A C 1
ATOM 1283 O O . LEU A 1 156 ? 6.868 -4.226 -11.488 1.00 86.62 156 LEU A O 1
ATOM 1287 N N . LEU A 1 157 ? 6.328 -6.069 -12.668 1.00 86.88 157 LEU A N 1
ATOM 1288 C CA . LEU A 1 157 ? 6.911 -5.624 -13.935 1.00 86.88 157 LEU A CA 1
ATOM 1289 C C . LEU A 1 157 ? 6.314 -4.295 -14.393 1.00 86.88 157 LEU A C 1
ATOM 1291 O O . LEU A 1 157 ? 7.051 -3.379 -14.729 1.00 86.88 157 LEU A O 1
ATOM 1295 N N . PHE A 1 158 ? 4.986 -4.163 -14.363 1.00 87.94 158 PHE A N 1
ATOM 1296 C CA . PHE A 1 158 ? 4.316 -2.925 -14.758 1.00 87.94 158 PHE A CA 1
ATOM 1297 C C . PHE A 1 158 ? 4.644 -1.762 -13.820 1.00 87.94 158 PHE A C 1
ATOM 1299 O O . PHE A 1 158 ? 4.871 -0.643 -14.275 1.00 87.94 158 PHE A O 1
ATOM 1306 N N . LYS A 1 159 ? 4.695 -2.029 -12.508 1.00 86.88 159 LYS A N 1
ATOM 1307 C CA . LYS A 1 159 ? 5.071 -1.021 -11.515 1.00 86.88 159 LYS A CA 1
ATOM 1308 C C . LYS A 1 159 ? 6.478 -0.485 -11.778 1.00 86.88 159 LYS A C 1
ATOM 1310 O O . LYS A 1 159 ? 6.675 0.720 -11.682 1.00 86.88 159 LYS A O 1
ATOM 1315 N N . GLU A 1 160 ? 7.411 -1.369 -12.106 1.00 86.69 160 GLU A N 1
ATOM 1316 C CA . GLU A 1 160 ? 8.808 -1.012 -12.337 1.00 86.69 160 GLU A CA 1
ATOM 1317 C C . GLU A 1 160 ? 9.016 -0.351 -13.710 1.00 86.69 160 GLU A C 1
ATOM 1319 O O . GLU A 1 160 ? 9.706 0.656 -13.820 1.00 86.69 160 GLU A O 1
ATOM 1324 N N . ALA A 1 161 ? 8.329 -0.825 -14.753 1.00 84.44 161 ALA A N 1
ATOM 1325 C CA . ALA A 1 161 ? 8.391 -0.239 -16.094 1.00 84.44 161 ALA A CA 1
ATOM 1326 C C . ALA A 1 161 ? 7.862 1.207 -16.155 1.00 84.44 161 ALA A C 1
ATOM 1328 O O . ALA A 1 161 ? 8.276 1.988 -17.009 1.00 84.44 161 ALA A O 1
ATOM 1329 N N . ILE A 1 162 ? 6.955 1.574 -15.244 1.00 85.62 162 ILE A N 1
ATOM 1330 C CA . ILE A 1 162 ? 6.404 2.930 -15.113 1.00 85.62 162 ILE A CA 1
ATOM 1331 C C . ILE A 1 162 ? 7.263 3.802 -14.192 1.00 85.62 162 ILE A C 1
ATOM 1333 O O . ILE A 1 162 ? 6.880 4.918 -13.881 1.00 85.62 162 ILE A O 1
ATOM 1337 N N . THR A 1 163 ? 8.435 3.367 -13.740 1.00 86.75 163 THR A N 1
ATOM 1338 C CA . THR A 1 163 ? 9.356 4.249 -13.009 1.00 86.75 163 THR A CA 1
ATOM 1339 C C . THR A 1 163 ? 9.903 5.340 -13.954 1.00 86.75 163 THR A C 1
ATOM 1341 O O . THR A 1 163 ? 10.153 5.052 -15.129 1.00 86.75 163 THR A O 1
ATOM 1344 N N . PRO A 1 164 ? 10.136 6.590 -13.486 1.00 86.50 164 PRO A N 1
ATOM 1345 C CA . PRO A 1 164 ? 10.616 7.683 -14.344 1.00 86.50 164 PRO A CA 1
ATOM 1346 C C . PRO A 1 164 ? 11.876 7.339 -15.141 1.00 86.50 164 PRO A C 1
ATOM 1348 O O . PRO A 1 164 ? 12.007 7.735 -16.297 1.00 86.50 164 PRO A O 1
ATOM 1351 N N . PHE A 1 165 ? 12.767 6.557 -14.529 1.00 87.69 165 PHE A N 1
ATOM 1352 C CA . PHE A 1 165 ? 13.983 6.046 -15.147 1.00 87.69 165 PHE A CA 1
ATOM 1353 C C . PHE A 1 165 ? 13.698 5.247 -16.426 1.00 87.69 165 PHE A C 1
ATOM 1355 O O . PHE A 1 165 ? 14.194 5.611 -17.488 1.00 87.69 165 PHE A O 1
ATOM 1362 N N . TYR A 1 166 ? 12.855 4.211 -16.357 1.00 88.62 166 TYR A N 1
ATOM 1363 C CA . TYR A 1 166 ? 12.577 3.339 -17.502 1.00 88.62 166 TYR A CA 1
ATOM 1364 C C . TYR A 1 166 ? 11.822 4.064 -18.621 1.00 88.62 166 TYR A C 1
ATOM 1366 O O . TYR A 1 166 ? 12.108 3.835 -19.794 1.00 88.62 166 TYR A O 1
ATOM 1374 N N . ILE A 1 167 ? 10.923 4.995 -18.284 1.00 88.00 167 ILE A N 1
ATOM 1375 C CA . ILE A 1 167 ? 10.237 5.823 -19.289 1.00 88.00 167 ILE A CA 1
ATOM 1376 C C . ILE A 1 167 ? 11.239 6.701 -20.040 1.00 88.00 167 ILE A C 1
ATOM 1378 O O . ILE A 1 167 ? 11.244 6.721 -21.272 1.00 88.00 167 ILE A O 1
ATOM 1382 N N . PHE A 1 168 ? 12.116 7.394 -19.313 1.00 89.31 168 PHE A N 1
ATOM 1383 C CA . PHE A 1 168 ? 13.166 8.201 -19.929 1.00 89.31 168 PHE A CA 1
ATOM 1384 C C . PHE A 1 168 ? 14.119 7.346 -20.771 1.00 89.31 168 PHE A C 1
ATOM 1386 O O . PHE A 1 168 ? 14.545 7.751 -21.854 1.00 89.31 168 PHE A O 1
ATOM 1393 N N . GLN A 1 169 ? 14.416 6.138 -20.301 1.00 91.50 169 GLN A N 1
ATOM 1394 C CA . GLN A 1 169 ? 15.301 5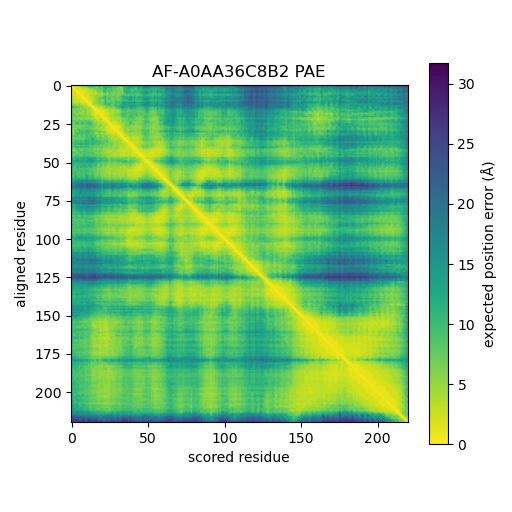.217 -20.986 1.00 91.50 169 GLN A CA 1
ATOM 1395 C C . GLN A 1 169 ? 14.712 4.721 -22.313 1.00 91.50 169 GLN A C 1
ATOM 1397 O O . GLN A 1 169 ? 15.424 4.691 -23.312 1.00 91.50 169 GLN A O 1
ATOM 1402 N N . VAL A 1 170 ? 13.417 4.388 -22.358 1.00 91.06 170 VAL A N 1
ATOM 1403 C CA . VAL A 1 170 ? 12.729 4.008 -23.604 1.00 91.06 170 VAL A CA 1
ATOM 1404 C C . VAL A 1 170 ? 12.753 5.159 -24.610 1.00 91.06 170 VAL A C 1
ATOM 1406 O O . VAL A 1 170 ? 13.058 4.932 -25.781 1.00 91.06 170 VAL A O 1
ATOM 1409 N N . LEU A 1 171 ? 12.499 6.395 -24.169 1.00 91.81 171 LEU A N 1
ATOM 1410 C CA . LEU A 1 171 ? 12.574 7.577 -25.036 1.00 91.81 171 LEU A CA 1
ATOM 1411 C C . LEU A 1 171 ? 13.996 7.800 -25.574 1.00 91.81 171 LEU A C 1
ATOM 1413 O O . LEU A 1 171 ? 14.172 7.995 -26.773 1.00 91.81 171 LEU A O 1
ATOM 1417 N N . SER A 1 172 ? 15.007 7.706 -24.708 1.00 92.06 172 SER A N 1
ATOM 1418 C CA . SER A 1 172 ? 16.417 7.893 -25.081 1.00 92.06 172 SER A CA 1
ATOM 1419 C C . SER A 1 172 ? 16.890 6.840 -26.084 1.00 92.06 172 SER A C 1
ATOM 1421 O O . SER A 1 172 ? 17.481 7.174 -27.105 1.00 92.06 172 SER A O 1
ATOM 1423 N N . VAL A 1 173 ? 16.568 5.568 -25.839 1.00 93.56 173 VAL A N 1
ATOM 1424 C CA . VAL A 1 173 ? 16.889 4.461 -26.751 1.00 93.56 173 VAL A CA 1
ATOM 1425 C C . VAL A 1 173 ? 16.169 4.623 -28.090 1.00 93.56 173 VAL A C 1
ATOM 1427 O O . VAL A 1 173 ? 16.764 4.370 -29.133 1.00 93.56 173 VAL A O 1
ATOM 1430 N N . SER A 1 174 ? 14.913 5.079 -28.082 1.00 92.56 174 SER A N 1
ATOM 1431 C CA . SER A 1 174 ? 14.157 5.339 -29.315 1.00 92.56 174 SER A CA 1
ATOM 1432 C C . SER A 1 174 ? 14.816 6.428 -30.166 1.00 92.56 174 SER A C 1
ATOM 1434 O O . SER A 1 174 ? 14.903 6.280 -31.381 1.00 92.56 174 SER A O 1
ATOM 1436 N N . LEU A 1 175 ? 15.333 7.489 -29.536 1.00 93.12 175 LEU A N 1
ATOM 1437 C CA . LEU A 1 175 ? 16.092 8.533 -30.228 1.00 93.12 175 LEU A CA 1
ATOM 1438 C C . LEU A 1 175 ? 17.410 8.005 -30.799 1.00 93.12 175 LEU A C 1
ATOM 1440 O O . LEU A 1 175 ? 17.763 8.349 -31.918 1.00 93.12 175 LEU A O 1
ATOM 1444 N N . TRP A 1 176 ? 18.119 7.138 -30.078 1.00 92.88 176 TRP A N 1
ATOM 1445 C CA . TRP A 1 176 ? 19.363 6.548 -30.585 1.00 92.88 176 TRP A CA 1
ATOM 1446 C C . TRP A 1 176 ? 19.134 5.578 -31.740 1.00 92.88 176 TRP A C 1
ATOM 1448 O O . TRP A 1 176 ? 19.961 5.501 -32.643 1.00 92.88 176 TRP A O 1
ATOM 1458 N N . TYR A 1 177 ? 18.006 4.865 -31.742 1.00 91.44 177 TYR A N 1
ATOM 1459 C CA . TYR A 1 177 ? 17.588 4.082 -32.902 1.00 91.44 177 TYR A CA 1
ATOM 1460 C C . TYR A 1 177 ? 17.264 4.970 -34.108 1.00 91.44 177 TYR A C 1
ATOM 1462 O O . TYR A 1 177 ? 17.565 4.582 -35.233 1.00 91.44 177 TYR A O 1
ATOM 1470 N N . TRP A 1 178 ? 16.678 6.149 -33.879 1.00 94.31 178 TRP A N 1
ATOM 1471 C CA . TRP A 1 178 ? 16.396 7.127 -34.932 1.00 94.31 178 TRP A CA 1
ATOM 1472 C C . TRP A 1 178 ? 17.669 7.756 -35.511 1.00 94.31 178 TRP A C 1
ATOM 1474 O O . TRP A 1 178 ? 17.744 7.989 -36.710 1.00 94.31 178 TRP A O 1
ATOM 1484 N N . ASP A 1 179 ? 18.674 7.994 -34.671 1.00 91.88 179 ASP A N 1
ATOM 1485 C CA . ASP A 1 179 ? 19.966 8.588 -35.044 1.00 91.88 179 ASP A CA 1
ATOM 1486 C C . ASP A 1 179 ? 20.994 7.537 -35.526 1.00 91.88 179 ASP A C 1
ATOM 1488 O O . ASP A 1 179 ? 22.199 7.746 -35.463 1.00 91.88 179 ASP A O 1
ATOM 1492 N N . GLU A 1 180 ? 20.523 6.363 -35.965 1.00 90.62 180 GLU A N 1
ATOM 1493 C CA . GLU A 1 180 ? 21.324 5.259 -36.525 1.00 90.62 180 GLU A CA 1
ATOM 1494 C C . GLU A 1 180 ? 22.383 4.625 -35.584 1.00 90.62 180 GLU A C 1
ATOM 1496 O O . GLU A 1 180 ? 23.183 3.783 -36.002 1.00 90.62 180 GLU A O 1
ATOM 1501 N N . TYR A 1 181 ? 22.339 4.888 -34.273 1.00 91.06 181 TYR A N 1
ATOM 1502 C CA . TYR A 1 181 ? 23.221 4.276 -33.260 1.00 91.06 181 TYR A CA 1
ATOM 1503 C C . TYR A 1 181 ? 22.716 2.905 -32.767 1.00 91.06 181 TYR A C 1
ATOM 1505 O O . TYR A 1 181 ? 22.607 2.642 -31.564 1.00 91.06 181 TYR A O 1
ATOM 1513 N N . LEU A 1 182 ? 22.436 1.988 -33.701 1.00 91.38 182 LEU A N 1
ATOM 1514 C CA . LEU A 1 182 ? 21.781 0.697 -33.428 1.00 91.38 182 LEU A CA 1
ATOM 1515 C C . LEU A 1 182 ? 22.532 -0.174 -32.403 1.00 91.38 182 LEU A C 1
ATOM 1517 O O . LEU A 1 182 ? 21.920 -0.740 -31.495 1.00 91.38 182 LEU A O 1
ATOM 1521 N N . TYR A 1 183 ? 23.860 -0.280 -32.521 1.00 94.19 183 TYR A N 1
ATOM 1522 C CA . TYR A 1 183 ? 24.661 -1.165 -31.666 1.00 94.19 183 TYR A CA 1
ATOM 1523 C C . TYR A 1 183 ? 24.642 -0.726 -30.199 1.00 94.19 183 TYR A C 1
ATOM 1525 O O . TYR A 1 183 ? 24.328 -1.530 -29.321 1.00 94.19 183 TYR A O 1
ATOM 1533 N N . TYR A 1 184 ? 24.906 0.552 -29.924 1.00 91.44 184 TYR A N 1
ATOM 1534 C CA . TYR A 1 184 ? 24.887 1.083 -28.559 1.00 91.44 184 TYR A CA 1
ATOM 1535 C C . TYR A 1 184 ? 23.481 1.039 -27.949 1.00 91.44 184 TYR A C 1
ATOM 1537 O O . TYR A 1 184 ? 23.327 0.623 -26.799 1.00 91.44 184 TYR A O 1
ATOM 1545 N N . ALA A 1 185 ? 22.450 1.382 -28.731 1.00 92.62 185 ALA A N 1
ATOM 1546 C CA . ALA A 1 185 ? 21.056 1.289 -28.303 1.00 92.62 185 ALA A CA 1
ATOM 1547 C C . ALA A 1 185 ? 20.674 -0.149 -27.909 1.00 92.62 185 ALA A C 1
ATOM 1549 O O . ALA A 1 185 ? 20.051 -0.359 -26.866 1.00 92.62 185 ALA A O 1
ATOM 1550 N N . SER A 1 186 ? 21.107 -1.150 -28.683 1.00 92.88 186 SER A N 1
ATOM 1551 C CA . SER A 1 186 ? 20.828 -2.561 -28.389 1.00 92.88 186 SER A CA 1
ATOM 1552 C C . SER A 1 186 ? 21.456 -3.035 -27.074 1.00 92.88 186 SER A C 1
ATOM 1554 O O . SER A 1 186 ? 20.789 -3.702 -26.283 1.00 92.88 186 SER A O 1
ATOM 1556 N N . VAL A 1 187 ? 22.700 -2.632 -26.788 1.00 95.06 187 VAL A N 1
ATOM 1557 C CA . VAL A 1 187 ? 23.392 -2.984 -25.539 1.00 95.06 187 VAL A CA 1
ATOM 1558 C C . VAL A 1 187 ? 22.664 -2.398 -24.331 1.00 95.06 187 VAL A C 1
ATOM 1560 O O . VAL A 1 187 ? 22.453 -3.108 -23.348 1.00 95.06 187 VAL A O 1
ATOM 1563 N N . ILE A 1 188 ? 22.216 -1.140 -24.411 1.00 92.69 188 ILE A N 1
ATOM 1564 C CA . ILE A 1 188 ? 21.427 -0.523 -23.335 1.00 92.69 188 ILE A CA 1
ATOM 1565 C C . ILE A 1 188 ? 20.130 -1.292 -23.096 1.00 92.69 188 ILE A C 1
ATOM 1567 O O . ILE A 1 188 ? 19.808 -1.589 -21.949 1.00 92.69 188 ILE A O 1
ATOM 1571 N N . VAL A 1 189 ? 19.405 -1.666 -24.154 1.00 93.62 189 VAL A N 1
ATOM 1572 C CA . VAL A 1 189 ? 18.170 -2.453 -24.013 1.00 93.62 189 VAL A CA 1
ATOM 1573 C C . VAL A 1 189 ? 18.439 -3.772 -23.292 1.00 93.62 189 VAL A C 1
ATOM 1575 O O . VAL A 1 189 ? 17.718 -4.106 -22.353 1.00 93.62 189 VAL A O 1
ATOM 1578 N N . VAL A 1 190 ? 19.483 -4.505 -23.689 1.00 95.25 190 VAL A N 1
ATOM 1579 C CA . VAL A 1 190 ? 19.831 -5.798 -23.081 1.00 95.25 190 VAL A CA 1
ATOM 1580 C C . VAL A 1 190 ? 20.159 -5.644 -21.598 1.00 95.25 190 VAL A C 1
ATOM 1582 O O . VAL A 1 190 ? 19.611 -6.381 -20.776 1.00 95.25 190 VAL A O 1
ATOM 1585 N N . ILE A 1 191 ? 21.013 -4.678 -21.247 1.00 94.06 191 ILE A N 1
ATOM 1586 C CA . ILE A 1 191 ? 21.404 -4.437 -19.853 1.00 94.06 191 ILE A CA 1
ATOM 1587 C C . ILE A 1 191 ? 20.173 -4.090 -19.018 1.00 94.06 191 ILE A C 1
ATOM 1589 O O . ILE A 1 191 ? 19.950 -4.703 -17.977 1.00 94.06 191 ILE A O 1
ATOM 1593 N N . SER A 1 192 ? 19.328 -3.177 -19.490 1.00 92.62 192 SER A N 1
ATOM 1594 C CA . SER A 1 192 ? 18.173 -2.724 -18.720 1.00 92.62 192 SER A CA 1
ATOM 1595 C C . SER A 1 192 ? 17.078 -3.771 -18.571 1.00 92.62 192 SER A C 1
ATOM 1597 O O . SER A 1 192 ? 16.447 -3.834 -17.518 1.00 92.62 192 SER A O 1
ATOM 1599 N N . VAL A 1 193 ? 16.855 -4.621 -19.579 1.00 91.88 193 VAL A N 1
ATOM 1600 C CA . VAL A 1 193 ? 15.957 -5.781 -19.443 1.00 91.88 193 VAL A CA 1
ATOM 1601 C C . VAL A 1 193 ? 16.513 -6.759 -18.405 1.00 91.88 193 VAL A C 1
ATOM 1603 O O . VAL A 1 193 ? 15.753 -7.268 -17.581 1.00 91.88 193 VAL A O 1
ATOM 1606 N N . GLY A 1 194 ? 17.830 -6.985 -18.403 1.00 93.62 194 GLY A N 1
ATOM 1607 C CA . GLY A 1 194 ? 18.509 -7.794 -17.391 1.00 93.62 194 GLY A CA 1
ATOM 1608 C C . GLY A 1 194 ? 18.345 -7.231 -15.978 1.00 93.62 194 GLY A C 1
ATOM 1609 O O . GLY A 1 194 ? 17.934 -7.962 -15.077 1.00 93.62 194 GLY A O 1
ATOM 1610 N N . SER A 1 195 ? 18.596 -5.933 -15.790 1.00 91.69 195 SER A N 1
ATOM 1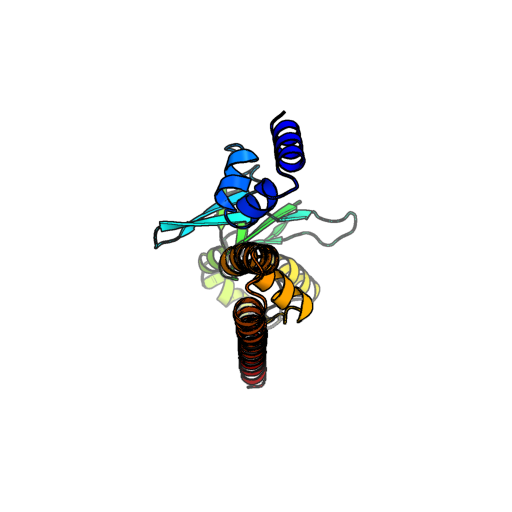611 C CA . SER A 1 195 ? 18.406 -5.234 -14.512 1.00 91.69 195 SER A CA 1
ATOM 1612 C C . SER A 1 195 ? 16.965 -5.341 -14.018 1.00 91.69 195 SER A C 1
ATOM 1614 O O . SER A 1 195 ? 16.738 -5.813 -12.907 1.00 91.69 195 SER A O 1
ATOM 1616 N N . LEU A 1 196 ? 15.985 -5.035 -14.875 1.00 91.25 196 LEU A N 1
ATOM 1617 C CA . LEU A 1 196 ? 14.564 -5.146 -14.548 1.00 91.25 196 LEU A CA 1
ATOM 1618 C C . LEU A 1 196 ? 14.180 -6.572 -14.119 1.00 91.25 196 LEU A C 1
ATOM 1620 O O . LEU A 1 196 ? 13.453 -6.766 -13.142 1.00 91.25 196 LEU A O 1
ATOM 1624 N N . ALA A 1 197 ? 14.666 -7.586 -14.838 1.00 91.12 197 ALA A N 1
ATOM 1625 C CA . ALA A 1 197 ? 14.402 -8.982 -14.508 1.00 91.12 197 ALA A CA 1
ATOM 1626 C C . ALA A 1 197 ? 15.004 -9.375 -13.148 1.00 91.12 197 ALA A C 1
ATOM 1628 O O . ALA A 1 197 ? 14.338 -10.050 -12.355 1.00 91.12 197 ALA A O 1
ATOM 1629 N N . LEU A 1 198 ? 16.232 -8.934 -12.860 1.00 92.50 198 LEU A N 1
ATOM 1630 C CA . LEU A 1 198 ? 16.900 -9.167 -11.580 1.00 92.50 198 LEU A CA 1
ATOM 1631 C C . LEU A 1 198 ? 16.168 -8.478 -10.424 1.00 92.50 198 LEU A C 1
ATOM 1633 O O . LEU A 1 198 ? 15.906 -9.131 -9.414 1.00 92.50 198 LEU A O 1
ATOM 1637 N N . ASP A 1 199 ? 15.771 -7.217 -10.580 1.00 90.44 199 ASP A N 1
ATOM 1638 C CA . ASP A 1 199 ? 15.059 -6.449 -9.551 1.00 90.44 199 ASP A CA 1
ATOM 1639 C C . ASP A 1 199 ? 13.714 -7.094 -9.199 1.00 90.44 199 ASP A C 1
ATOM 1641 O O . ASP A 1 199 ? 13.367 -7.284 -8.024 1.00 90.44 199 ASP A O 1
ATOM 1645 N N . VAL A 1 200 ? 12.965 -7.519 -10.221 1.00 90.06 200 VAL A N 1
ATOM 1646 C CA . VAL A 1 200 ? 11.702 -8.242 -10.038 1.00 90.06 200 VAL A CA 1
ATOM 1647 C C . VAL A 1 200 ? 11.950 -9.578 -9.344 1.00 90.06 200 VAL A C 1
ATOM 1649 O O . VAL A 1 200 ? 11.229 -9.917 -8.401 1.00 90.06 200 VAL A O 1
ATOM 1652 N N . TYR A 1 201 ? 12.970 -10.333 -9.755 1.00 91.31 201 TYR A N 1
ATOM 1653 C CA . TYR A 1 201 ? 13.320 -11.605 -9.124 1.00 91.31 201 TYR A CA 1
ATOM 1654 C C . TYR A 1 201 ? 13.679 -11.434 -7.641 1.00 91.31 201 TYR A C 1
ATOM 1656 O O . TYR A 1 201 ? 13.135 -12.141 -6.787 1.00 91.31 201 TYR A O 1
ATOM 1664 N N . GLN A 1 202 ? 14.539 -10.467 -7.316 1.00 91.44 202 GLN A N 1
ATOM 1665 C CA . GLN A 1 202 ? 14.959 -10.174 -5.946 1.00 91.44 202 GLN A CA 1
ATOM 1666 C C . GLN A 1 202 ? 13.777 -9.743 -5.077 1.00 91.44 202 GLN A C 1
ATOM 1668 O O . GLN A 1 202 ? 13.571 -10.309 -4.000 1.00 91.44 202 GLN A O 1
ATOM 1673 N N . THR A 1 203 ? 12.944 -8.822 -5.570 1.00 89.25 203 THR A N 1
ATOM 1674 C CA . THR A 1 203 ? 11.730 -8.374 -4.870 1.00 89.25 203 THR A CA 1
ATOM 1675 C C . THR A 1 203 ? 10.818 -9.560 -4.562 1.00 89.25 203 THR A C 1
ATOM 1677 O O . THR A 1 203 ? 10.320 -9.713 -3.446 1.00 89.25 203 THR A O 1
ATOM 1680 N N . ARG A 1 204 ? 10.639 -10.471 -5.525 1.00 89.25 204 ARG A N 1
ATOM 1681 C CA . ARG A 1 204 ? 9.838 -11.684 -5.328 1.00 89.25 204 ARG A CA 1
ATOM 1682 C C . ARG A 1 204 ? 10.423 -12.645 -4.310 1.00 89.25 204 ARG A C 1
ATOM 1684 O O . ARG A 1 204 ? 9.666 -13.218 -3.523 1.00 89.25 204 ARG A O 1
ATOM 1691 N N . ALA A 1 205 ? 11.734 -12.846 -4.327 1.00 89.50 205 ALA A N 1
ATOM 1692 C CA . ALA A 1 205 ? 12.416 -13.690 -3.356 1.00 89.50 205 ALA A CA 1
ATOM 1693 C C . ALA A 1 205 ? 12.262 -13.127 -1.932 1.00 89.50 205 ALA A C 1
ATOM 1695 O O . ALA A 1 205 ? 11.945 -13.877 -1.006 1.00 89.50 205 ALA A O 1
ATOM 1696 N N . GLN A 1 206 ? 12.391 -11.808 -1.768 1.00 89.06 206 GLN A N 1
ATOM 1697 C CA . GLN A 1 206 ? 12.194 -11.120 -0.490 1.00 89.06 206 GLN A CA 1
ATOM 1698 C C . GLN A 1 206 ? 10.751 -11.238 0.023 1.00 89.06 206 GLN A C 1
ATOM 1700 O O . GLN A 1 206 ? 10.553 -11.601 1.183 1.00 89.06 206 GLN A O 1
ATOM 1705 N N . GLU A 1 207 ? 9.738 -11.014 -0.827 1.00 87.75 207 GLU A N 1
ATOM 1706 C CA . GLU A 1 207 ? 8.327 -11.179 -0.437 1.00 87.75 207 GLU A CA 1
ATOM 1707 C C . GLU A 1 207 ? 8.025 -12.619 0.022 1.00 87.75 207 GLU A C 1
ATOM 1709 O O . GLU A 1 207 ? 7.340 -12.823 1.027 1.00 87.75 207 GLU A O 1
ATOM 1714 N N . LYS A 1 208 ? 8.556 -13.629 -0.685 1.00 88.38 208 LYS A N 1
ATOM 1715 C CA . LYS A 1 208 ? 8.399 -15.044 -0.306 1.00 88.38 208 LYS A CA 1
ATOM 1716 C C . LYS A 1 208 ? 9.063 -15.355 1.034 1.00 88.38 208 LYS A C 1
ATOM 1718 O O . LYS A 1 208 ? 8.442 -16.013 1.864 1.00 88.38 208 LYS A O 1
ATOM 1723 N N . LYS A 1 209 ? 10.282 -14.856 1.256 1.00 88.94 209 LYS A N 1
ATOM 1724 C CA . LYS A 1 209 ? 11.015 -15.036 2.517 1.00 88.94 209 LYS A CA 1
ATOM 1725 C C . LYS A 1 209 ? 10.274 -14.402 3.696 1.00 88.94 209 LYS A C 1
ATOM 1727 O O . LYS A 1 209 ? 10.146 -15.022 4.744 1.00 88.94 209 LYS A O 1
ATOM 1732 N N . LEU A 1 210 ? 9.740 -13.190 3.527 1.00 87.06 210 LEU A N 1
ATOM 1733 C CA . LEU A 1 210 ? 8.911 -12.539 4.549 1.00 87.06 210 LEU A CA 1
ATOM 1734 C C . LEU A 1 210 ? 7.672 -13.370 4.883 1.00 87.06 210 LEU A C 1
ATOM 1736 O O . LEU A 1 210 ? 7.362 -13.574 6.054 1.00 87.06 210 LEU A O 1
ATOM 1740 N N . ARG A 1 211 ? 6.991 -13.898 3.864 1.00 86.56 211 ARG A N 1
ATOM 1741 C CA . ARG A 1 211 ? 5.813 -14.743 4.065 1.00 86.56 211 ARG A CA 1
ATOM 1742 C C . ARG A 1 211 ? 6.137 -16.041 4.810 1.00 86.56 211 ARG A C 1
ATOM 1744 O O . ARG A 1 211 ? 5.355 -16.438 5.668 1.00 86.56 211 ARG A O 1
ATOM 1751 N N . SER A 1 212 ? 7.257 -16.700 4.505 1.00 86.69 212 SER A N 1
ATOM 1752 C CA . SER A 1 212 ? 7.633 -17.942 5.192 1.00 86.69 212 SER A CA 1
ATOM 1753 C C . SER A 1 212 ? 7.987 -17.709 6.660 1.00 86.69 212 SER A C 1
ATOM 1755 O O . SER A 1 212 ? 7.553 -18.488 7.499 1.00 86.69 212 SER A O 1
ATOM 1757 N N . MET A 1 213 ? 8.702 -16.621 6.977 1.00 85.44 213 MET A N 1
ATOM 1758 C CA . MET A 1 213 ? 9.048 -16.272 8.364 1.00 85.44 213 MET A CA 1
ATOM 1759 C C . MET A 1 213 ? 7.801 -16.046 9.228 1.00 85.44 213 MET A C 1
ATOM 1761 O O . MET A 1 213 ? 7.750 -16.477 10.373 1.00 85.44 213 MET A O 1
ATOM 1765 N N . VAL A 1 214 ? 6.772 -15.412 8.666 1.00 82.06 214 VAL A N 1
ATOM 1766 C CA . VAL A 1 214 ? 5.508 -15.177 9.373 1.00 82.06 214 VAL A CA 1
ATOM 1767 C C . VAL A 1 214 ? 4.749 -16.478 9.648 1.00 82.06 214 VAL A C 1
ATOM 1769 O O . VAL A 1 214 ? 4.192 -16.636 10.730 1.00 82.06 214 VAL A O 1
ATOM 1772 N N . HIS A 1 215 ? 4.721 -17.411 8.693 1.00 75.88 215 HIS A N 1
ATOM 1773 C CA . HIS A 1 215 ? 4.033 -18.688 8.890 1.00 75.88 215 HIS A CA 1
ATOM 1774 C C . HIS A 1 215 ? 4.745 -19.588 9.908 1.00 75.88 215 HIS A C 1
ATOM 1776 O O . HIS A 1 215 ? 4.064 -20.177 10.737 1.00 75.88 215 HIS A O 1
ATOM 1782 N N . SER A 1 216 ? 6.083 -19.626 9.924 1.00 73.75 216 SER A N 1
ATOM 1783 C CA . SER A 1 216 ? 6.833 -20.439 10.895 1.00 73.75 216 SER A CA 1
ATOM 1784 C C . SER A 1 216 ? 6.659 -19.988 12.349 1.00 73.75 216 SER A C 1
ATOM 1786 O O . SER A 1 216 ? 6.773 -20.798 13.258 1.00 73.75 216 SER A O 1
ATOM 1788 N N . THR A 1 217 ? 6.383 -18.704 12.595 1.00 66.06 217 THR A N 1
ATOM 1789 C CA . THR A 1 217 ? 6.166 -18.189 13.959 1.00 66.06 217 THR A CA 1
ATOM 1790 C C . THR A 1 217 ? 4.773 -18.518 14.505 1.00 66.06 217 THR A C 1
ATOM 1792 O O . THR A 1 217 ? 4.588 -18.504 15.713 1.00 66.06 217 THR A O 1
ATOM 1795 N N . GLY A 1 218 ? 3.793 -18.819 13.646 1.00 56.97 218 GLY A N 1
ATOM 1796 C CA . GLY A 1 218 ? 2.424 -19.136 14.072 1.00 56.97 218 GLY A CA 1
ATOM 1797 C C . GLY A 1 218 ? 2.185 -20.596 14.476 1.00 56.97 218 GLY A C 1
ATOM 1798 O O . GLY A 1 218 ? 1.075 -20.910 14.894 1.00 56.97 218 GLY A O 1
ATOM 1799 N N . GLU A 1 219 ? 3.176 -21.478 14.313 1.00 49.91 219 GLU A N 1
ATOM 1800 C CA . GLU A 1 219 ? 3.075 -22.922 14.601 1.00 49.91 219 GLU A CA 1
ATOM 1801 C C . GLU A 1 219 ? 3.724 -23.337 15.938 1.00 49.91 219 GLU A C 1
ATOM 1803 O O . GLU A 1 219 ? 3.783 -24.528 16.245 1.00 49.91 219 GLU A O 1
ATOM 1808 N N . HIS A 1 220 ? 4.187 -22.372 16.739 1.00 37.56 220 HIS A N 1
ATOM 1809 C CA . HIS A 1 220 ? 4.715 -22.573 18.093 1.00 37.56 220 HIS A CA 1
ATOM 1810 C C . HIS A 1 220 ? 3.736 -22.055 19.146 1.00 37.56 220 HIS A C 1
ATOM 1812 O O . HIS A 1 220 ? 3.605 -22.738 20.186 1.00 37.56 220 HIS A O 1
#

Secondary structure (DSSP, 8-state):
-HHHHHHHHHHHTTTHHHHHHHH-HHHHHHHH-----TTT-SEEEEE-TT--EEEEEPEEEEPPTTSPPEEEE-SSS-EEEESEEEEEEETTEEEEEETTTTEEE-HHHHHHHS-HHHHHHHHHS-----HHHHHHHHHHH--S----PPPPHHHHHHHHHTSHHHHHHHHHHHHHHHTT-HHHHHHHHHHHHHHHHHHHHHHHHHHHHHHHHHHHHTT-

pLDDT: mean 83.28, std 7.75, range [37.56, 95.25]

Sequence (220 aa):
MRDFVFYALSFCTLGIFRLLLHWKEEWYISIRAEKCTLEEATIVYIIDENHTIVYRSVQIIQQKAGGRPLILPDGKGDYKEVPRIRFFTFRKMVYAWFEEAGQFMPPSSLDSTAPVKVFIDRMDDSAGLTTEKVDQRRITYGKNIIEVKLKPIVVLLFKEAITPFYIFQVLSVSLWYWDEYLYYASVIVVISVGSLALDVYQTRAQEKKLRSMVHSTGEH